Protein AF-A0AAF0R4Z8-F1 (afdb_monomer)

Solvent-accessible surface area (backbone atoms only — not compa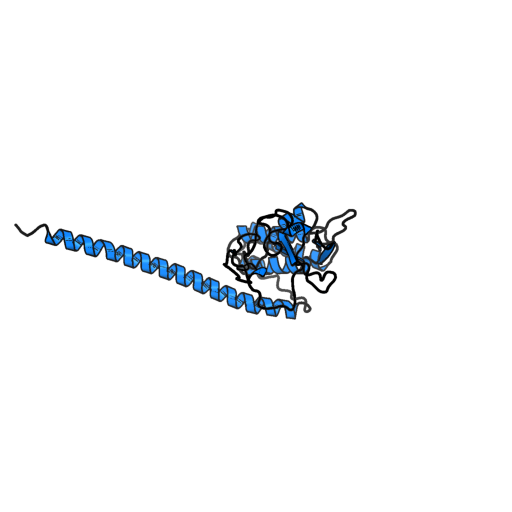rable to full-atom values): 14593 Å² total; per-residue (Å²): 136,86,85,82,87,79,95,68,99,68,72,78,76,66,49,56,54,67,48,90,82,37,69,86,56,63,84,83,62,89,87,65,52,58,55,84,48,69,85,68,49,65,47,86,52,34,29,52,80,46,16,15,77,83,79,60,46,73,64,71,70,59,80,87,35,64,61,45,47,65,39,76,52,69,41,93,90,75,22,32,52,41,45,24,32,38,44,69,57,29,44,75,66,66,31,30,12,44,33,72,78,95,77,56,37,66,20,21,32,48,38,90,84,79,68,46,76,41,77,35,55,68,53,36,51,49,38,57,58,48,46,77,78,55,90,47,67,72,56,40,52,53,45,50,51,52,33,44,58,32,27,49,87,31,82,51,66,71,29,47,54,52,37,55,50,51,52,53,34,51,56,34,45,77,72,69,45,53,73,70,65,44,59,68,83,67,87,75,78,70,91,81,51,64,76,61,52,56,58,48,53,59,49,50,55,52,51,49,54,51,51,56,50,50,54,52,51,55,52,49,56,49,53,54,50,52,54,52,61,62,52,57,57,58,64,54,56,62,55,55,65,72,73,59,71,82,134

Nearest PDB structures (foldseek):
  7qce-assembly1_A  TM=7.127E-01  e=1.190E-06  Phoenix dactylifera
  6zdv-assembly1_A  TM=5.226E-01  e=6.912E+00  Homo sapiens

Structure (mmCIF, N/CA/C/O backbone):
data_AF-A0AAF0R4Z8-F1
#
_entry.id   AF-A0AAF0R4Z8-F1
#
loop_
_atom_site.group_PDB
_atom_site.id
_atom_site.type_symbol
_atom_site.label_atom_id
_atom_site.label_alt_id
_atom_site.label_comp_id
_atom_site.label_asym_id
_atom_site.label_entity_id
_atom_site.label_seq_id
_atom_site.pdbx_PDB_ins_code
_atom_site.Cartn_x
_atom_site.Cartn_y
_atom_site.Cartn_z
_atom_site.occupancy
_atom_site.B_iso_or_equiv
_atom_site.auth_seq_id
_atom_site.auth_comp_id
_atom_site.auth_asym_id
_atom_site.auth_atom_id
_atom_site.pdbx_PDB_model_num
ATOM 1 N N . MET A 1 1 ? 20.052 21.955 -51.940 1.00 34.97 1 MET A N 1
ATOM 2 C CA . MET A 1 1 ? 19.404 23.094 -51.256 1.00 34.97 1 MET A CA 1
ATOM 3 C C . MET A 1 1 ? 18.781 22.570 -49.974 1.00 34.97 1 MET A C 1
ATOM 5 O O . MET A 1 1 ? 18.102 21.555 -50.030 1.00 34.97 1 MET A O 1
ATOM 9 N N . GLN A 1 2 ? 19.122 23.187 -48.841 1.00 38.44 2 GLN A N 1
ATOM 10 C CA . GLN A 1 2 ? 18.645 22.845 -47.494 1.00 38.44 2 GLN A CA 1
ATOM 11 C C . GLN A 1 2 ? 17.124 23.005 -47.352 1.00 38.44 2 GLN A C 1
ATOM 13 O O . GLN A 1 2 ? 16.527 23.811 -48.067 1.00 38.44 2 GLN A O 1
ATOM 18 N N . PRO A 1 3 ? 16.554 22.390 -46.306 1.00 37.03 3 PRO A N 1
ATOM 19 C CA . PRO A 1 3 ? 15.672 23.114 -45.402 1.00 37.03 3 PRO A CA 1
ATOM 20 C C . PRO A 1 3 ? 16.360 23.332 -44.048 1.00 37.03 3 PRO A C 1
ATOM 22 O O . PRO A 1 3 ? 16.941 22.416 -43.470 1.00 37.03 3 PRO A O 1
ATOM 25 N N . LEU A 1 4 ? 16.295 24.576 -43.579 1.00 40.78 4 LEU A N 1
ATOM 26 C CA . LEU A 1 4 ? 16.618 25.009 -42.222 1.00 40.78 4 LEU A CA 1
ATOM 27 C C . LEU A 1 4 ? 15.389 24.855 -41.308 1.00 40.78 4 LEU A C 1
ATOM 29 O O . LEU A 1 4 ? 14.261 24.896 -41.799 1.00 40.78 4 LEU A O 1
ATOM 33 N N . LEU A 1 5 ? 15.666 24.874 -39.993 1.00 35.12 5 LEU A N 1
ATOM 34 C CA . LEU A 1 5 ? 14.768 25.044 -38.830 1.00 35.12 5 LEU A CA 1
ATOM 35 C C . LEU A 1 5 ? 14.196 23.715 -38.286 1.00 35.12 5 LEU A C 1
ATOM 37 O O . LEU A 1 5 ? 13.533 22.990 -39.009 1.00 35.12 5 LEU A O 1
ATOM 41 N N . SER A 1 6 ? 14.388 23.313 -37.026 1.00 34.12 6 SER A N 1
ATOM 42 C CA . SER A 1 6 ? 14.733 24.059 -35.810 1.00 34.12 6 SER A CA 1
ATOM 43 C C . SER A 1 6 ? 15.361 23.137 -34.755 1.00 34.12 6 SER A C 1
ATOM 45 O O . SER A 1 6 ? 14.714 22.195 -34.295 1.00 34.12 6 SER A O 1
ATOM 47 N N . ASP A 1 7 ? 16.578 23.461 -34.322 1.00 37.66 7 ASP A N 1
ATOM 48 C CA . ASP A 1 7 ? 17.182 22.920 -33.107 1.00 37.66 7 ASP A CA 1
ATOM 49 C C . ASP A 1 7 ? 16.542 23.568 -31.870 1.00 37.66 7 ASP A C 1
ATOM 51 O O . ASP A 1 7 ? 16.698 24.762 -31.614 1.00 37.66 7 ASP A O 1
ATOM 55 N N . SER A 1 8 ? 15.842 22.760 -31.073 1.00 36.19 8 SER A N 1
ATOM 56 C CA . SER A 1 8 ? 15.666 22.990 -29.637 1.00 36.19 8 SER A CA 1
ATOM 57 C C . SER A 1 8 ? 16.058 21.687 -28.926 1.00 36.19 8 SER A C 1
ATOM 59 O O . SER A 1 8 ? 15.364 20.687 -29.116 1.00 36.19 8 SER A O 1
ATOM 61 N N . PRO A 1 9 ? 17.163 21.627 -28.152 1.00 41.94 9 PRO A N 1
ATOM 62 C CA . PRO A 1 9 ? 17.702 20.347 -27.674 1.00 41.94 9 PRO A CA 1
ATOM 63 C C . PRO A 1 9 ? 16.940 19.718 -26.501 1.00 41.94 9 PRO A C 1
ATOM 65 O O . PRO A 1 9 ? 17.317 18.649 -26.035 1.00 41.94 9 PRO A O 1
ATOM 68 N N . PHE A 1 10 ? 15.877 20.350 -26.006 1.00 43.66 10 PHE A N 1
ATOM 69 C CA . PHE A 1 10 ? 15.096 19.829 -24.892 1.00 43.66 10 PHE A CA 1
ATOM 70 C C . PHE A 1 10 ? 13.619 19.997 -25.214 1.00 43.66 10 PHE A C 1
ATOM 72 O O . PHE A 1 10 ? 12.993 20.994 -24.854 1.00 43.66 10 PHE A O 1
ATOM 79 N N . GLY A 1 11 ? 13.052 19.007 -25.910 1.00 45.41 11 GLY A N 1
ATOM 80 C CA . GLY A 1 11 ? 11.605 18.826 -25.893 1.00 45.41 11 GLY A CA 1
ATOM 81 C C . GLY A 1 11 ? 11.153 18.868 -24.437 1.00 45.41 11 GLY A C 1
ATOM 82 O O . GLY A 1 11 ? 11.770 18.210 -23.597 1.00 45.41 11 GLY A O 1
ATOM 83 N N . ALA A 1 12 ? 10.161 19.708 -24.128 1.00 53.00 12 ALA A N 1
ATOM 84 C CA . ALA A 1 12 ? 9.660 19.867 -22.770 1.00 53.00 12 ALA A CA 1
ATOM 85 C C . ALA A 1 12 ? 9.496 18.477 -22.142 1.00 53.00 12 ALA A C 1
ATOM 87 O O . ALA A 1 12 ? 8.801 17.626 -22.703 1.00 53.00 12 ALA A O 1
ATOM 88 N N . ILE A 1 13 ? 10.194 18.220 -21.031 1.00 62.75 13 ILE A N 1
ATOM 89 C CA . ILE A 1 13 ? 10.048 16.961 -20.305 1.00 62.75 13 ILE A CA 1
ATOM 90 C C . ILE A 1 13 ? 8.588 16.937 -19.862 1.00 62.75 13 ILE A C 1
ATOM 92 O O . ILE A 1 13 ? 8.163 17.757 -19.052 1.00 62.75 13 ILE A O 1
ATOM 96 N N . ILE A 1 14 ? 7.790 16.071 -20.481 1.00 71.12 14 ILE A N 1
ATOM 97 C CA . ILE A 1 14 ? 6.365 15.922 -20.204 1.00 71.12 14 ILE A CA 1
ATOM 98 C C . ILE A 1 14 ? 6.160 14.502 -19.693 1.00 71.12 14 ILE A C 1
ATOM 100 O O . ILE A 1 14 ? 6.673 13.533 -20.256 1.00 71.12 14 ILE A O 1
ATOM 104 N N . CYS A 1 15 ? 5.393 14.364 -18.614 1.00 80.44 15 CYS A N 1
ATOM 105 C CA . CYS A 1 15 ? 4.979 13.060 -18.129 1.00 80.44 15 CYS A CA 1
ATOM 106 C C . CYS A 1 15 ? 4.157 12.378 -19.226 1.00 80.44 15 CYS A C 1
ATOM 108 O O . CYS A 1 15 ? 3.129 12.915 -19.639 1.00 80.44 15 CYS A O 1
ATOM 110 N N . LYS A 1 16 ? 4.561 11.176 -19.659 1.00 81.31 16 LYS A N 1
ATOM 111 C CA . LYS A 1 16 ? 3.825 10.408 -20.679 1.00 81.31 16 LYS A CA 1
ATOM 112 C C . LYS A 1 16 ? 2.353 10.194 -20.308 1.00 81.31 16 LYS A C 1
ATOM 114 O O . LYS A 1 16 ? 1.509 10.172 -21.191 1.00 81.31 16 LYS A O 1
ATOM 119 N N . ALA A 1 17 ? 2.048 10.091 -19.014 1.00 82.25 17 ALA A N 1
ATOM 120 C CA . ALA A 1 17 ? 0.691 9.933 -18.492 1.00 82.25 17 ALA A CA 1
ATOM 121 C C . ALA A 1 17 ? -0.077 11.253 -18.305 1.00 82.25 17 ALA A C 1
ATOM 123 O O . ALA A 1 17 ? -1.187 11.254 -17.781 1.00 82.25 17 ALA A O 1
ATOM 124 N N . GLY A 1 18 ? 0.516 12.393 -18.667 1.00 81.62 18 GLY A N 1
ATOM 125 C CA . GLY A 1 18 ? -0.091 13.711 -18.486 1.00 81.62 18 GLY A CA 1
ATOM 126 C C . GLY A 1 18 ? -0.164 14.182 -17.029 1.00 81.62 18 GLY A C 1
ATOM 127 O O . GLY A 1 18 ? -0.819 15.186 -16.750 1.00 81.62 18 GLY A O 1
ATOM 128 N N . ASN A 1 19 ? 0.502 13.499 -16.089 1.00 81.12 19 ASN A N 1
ATOM 129 C CA . ASN A 1 19 ? 0.524 13.925 -14.694 1.00 81.12 19 ASN A CA 1
ATOM 130 C C . ASN A 1 19 ? 1.414 15.167 -14.520 1.00 81.12 19 ASN A C 1
ATOM 132 O O . ASN A 1 19 ? 2.636 15.091 -14.644 1.00 81.12 19 ASN A O 1
ATOM 136 N N . ARG A 1 20 ? 0.793 16.304 -14.191 1.00 77.75 20 ARG A N 1
ATOM 137 C CA . ARG A 1 20 ? 1.453 17.617 -14.071 1.00 77.75 20 ARG A CA 1
ATOM 138 C C . ARG A 1 20 ? 2.422 17.727 -12.892 1.00 77.75 20 ARG A C 1
ATOM 140 O O . ARG A 1 20 ? 3.257 18.620 -12.895 1.00 77.75 20 ARG A O 1
ATOM 147 N N . ILE A 1 21 ? 2.310 16.840 -11.905 1.00 72.25 21 ILE A N 1
ATOM 148 C CA . ILE A 1 21 ? 3.153 16.815 -10.696 1.00 72.25 21 ILE A CA 1
ATOM 149 C C . ILE A 1 21 ? 4.078 15.592 -10.663 1.00 72.25 21 ILE A C 1
ATOM 151 O O . ILE A 1 21 ? 4.508 15.149 -9.602 1.00 72.25 21 ILE A O 1
ATOM 155 N N . CYS A 1 22 ? 4.339 14.989 -11.823 1.00 77.44 22 CYS A N 1
ATOM 156 C CA . CYS A 1 22 ? 5.199 13.819 -11.919 1.00 77.44 22 CYS A CA 1
ATOM 157 C C . CYS A 1 22 ? 6.640 14.169 -11.519 1.00 77.44 22 CYS A C 1
ATOM 159 O O . CYS A 1 22 ? 7.196 15.147 -12.011 1.00 77.44 22 CYS A O 1
ATOM 161 N N . SER A 1 23 ? 7.259 13.343 -10.672 1.00 69.75 23 SER A N 1
ATOM 162 C CA . SER A 1 23 ? 8.645 13.524 -10.209 1.00 69.75 23 SER A CA 1
ATOM 163 C C . SER A 1 23 ? 9.653 13.566 -11.356 1.00 69.75 23 SER A C 1
ATOM 165 O O . SER A 1 23 ? 10.652 14.271 -11.278 1.00 69.75 23 SER A O 1
ATOM 167 N N . SER A 1 24 ? 9.366 12.874 -12.460 1.00 67.06 24 SER A N 1
ATOM 168 C CA . SER A 1 24 ? 10.190 12.928 -13.672 1.00 67.06 24 SER A CA 1
ATOM 169 C C . SER A 1 24 ? 10.209 14.316 -14.337 1.00 67.06 24 SER A C 1
ATOM 171 O O . SER A 1 24 ? 11.034 14.538 -15.214 1.00 67.06 24 SER A O 1
ATOM 173 N N . LEU A 1 25 ? 9.322 15.246 -13.950 1.00 68.69 25 LEU A N 1
ATOM 174 C CA . LEU A 1 25 ? 9.290 16.629 -14.451 1.00 68.69 25 LEU A CA 1
ATOM 175 C C . LEU A 1 25 ? 10.194 17.576 -13.655 1.00 68.69 25 LEU A C 1
ATOM 177 O O . LEU A 1 25 ? 10.585 18.620 -14.169 1.00 68.69 25 LEU A O 1
ATOM 181 N N . THR A 1 26 ? 10.534 17.230 -12.413 1.00 60.81 26 THR A N 1
ATOM 182 C CA . THR A 1 26 ? 11.389 18.037 -11.532 1.00 60.81 26 THR A CA 1
ATOM 183 C C . THR A 1 26 ? 12.836 17.560 -11.659 1.00 60.81 26 THR A C 1
ATOM 185 O O . THR A 1 26 ? 13.361 16.879 -10.782 1.00 60.81 26 THR A O 1
ATOM 188 N N . ALA A 1 27 ? 13.471 17.854 -12.794 1.00 54.09 27 ALA A N 1
ATOM 189 C CA . ALA A 1 27 ? 14.817 17.398 -13.155 1.00 54.09 27 ALA A CA 1
ATOM 190 C C . ALA A 1 27 ? 15.962 18.137 -12.414 1.00 54.09 27 ALA A C 1
ATOM 192 O O . ALA A 1 27 ? 16.974 18.469 -13.025 1.00 54.09 27 ALA A O 1
ATOM 193 N N . GLU A 1 28 ? 15.832 18.406 -11.109 1.00 47.00 28 GLU A N 1
ATOM 194 C CA . GLU A 1 28 ? 16.835 19.175 -10.343 1.00 47.00 28 GLU A CA 1
ATOM 195 C C . GLU A 1 28 ? 17.755 18.330 -9.440 1.00 47.00 28 GLU A C 1
ATOM 197 O O . GLU A 1 28 ? 18.580 18.888 -8.722 1.00 47.00 28 GLU A O 1
ATOM 202 N N . ASN A 1 29 ? 17.698 16.991 -9.473 1.00 39.34 29 ASN A N 1
ATOM 203 C CA . ASN A 1 29 ? 18.676 16.173 -8.738 1.00 39.34 29 ASN A CA 1
ATOM 204 C C . ASN A 1 29 ? 19.211 14.987 -9.571 1.00 39.34 29 ASN A C 1
ATOM 206 O O . ASN A 1 29 ? 18.605 13.915 -9.578 1.00 39.34 29 ASN A O 1
ATOM 210 N N . PRO A 1 30 ? 20.354 15.155 -10.271 1.00 40.25 30 PRO A N 1
ATOM 211 C CA . PRO A 1 30 ? 20.953 14.135 -11.143 1.00 40.25 30 PRO A CA 1
ATOM 212 C C . PRO A 1 30 ? 21.460 12.873 -10.427 1.00 40.25 30 PRO A C 1
ATOM 214 O O . PRO A 1 30 ? 21.887 11.931 -11.086 1.00 40.25 30 PRO A O 1
ATOM 217 N N . LEU A 1 31 ? 21.465 12.848 -9.091 1.00 35.06 31 LEU A N 1
ATOM 218 C CA . LEU A 1 31 ? 22.153 11.813 -8.315 1.00 35.06 31 LEU A CA 1
ATOM 219 C C . LEU A 1 31 ? 21.365 10.514 -8.122 1.00 35.06 31 LEU A C 1
ATOM 221 O O . LEU A 1 31 ? 21.975 9.520 -7.755 1.00 35.06 31 LEU A O 1
ATOM 225 N N . MET A 1 32 ? 20.059 10.478 -8.401 1.00 47.09 32 MET A N 1
ATOM 226 C CA . MET A 1 32 ? 19.260 9.248 -8.295 1.00 47.09 32 MET A CA 1
ATOM 227 C C . MET A 1 32 ? 18.280 9.150 -9.466 1.00 47.09 32 MET A C 1
ATOM 229 O O . MET A 1 32 ? 17.069 9.317 -9.308 1.00 47.09 32 MET A O 1
ATOM 233 N N . GLY A 1 33 ? 18.804 8.902 -10.668 1.00 54.16 33 GLY A N 1
ATOM 234 C CA . GLY A 1 33 ? 17.961 8.551 -11.806 1.00 54.16 33 GLY A CA 1
ATOM 235 C C . GLY A 1 33 ? 17.134 7.310 -11.461 1.00 54.16 33 GLY A C 1
ATOM 236 O O . GLY A 1 33 ? 17.666 6.291 -11.026 1.00 54.16 33 GLY A O 1
ATOM 237 N N . THR A 1 34 ? 15.818 7.374 -11.618 1.00 57.81 34 THR A N 1
ATOM 238 C CA . THR A 1 34 ? 15.023 6.143 -11.684 1.00 57.81 34 THR A CA 1
ATOM 239 C C . THR A 1 34 ? 15.301 5.522 -13.047 1.00 57.81 34 THR A C 1
ATOM 241 O O . THR A 1 34 ? 15.230 6.223 -14.060 1.00 57.81 34 THR A O 1
ATOM 244 N N . ARG A 1 35 ? 15.677 4.237 -13.098 1.00 60.00 35 ARG A N 1
ATOM 245 C CA . ARG A 1 35 ? 15.959 3.583 -14.385 1.00 60.00 35 ARG A CA 1
ATOM 246 C C . ARG A 1 35 ? 14.688 3.599 -15.233 1.00 60.00 35 ARG A C 1
ATOM 248 O O . ARG A 1 35 ? 13.612 3.241 -14.756 1.00 60.00 35 ARG A O 1
ATOM 255 N N . PHE A 1 36 ? 14.819 3.964 -16.504 1.00 64.81 36 PHE A N 1
ATOM 256 C CA . PHE A 1 36 ? 13.729 3.795 -17.452 1.00 64.81 36 PHE A CA 1
ATOM 257 C C . PHE A 1 36 ? 13.508 2.294 -17.675 1.00 64.81 36 PHE A C 1
ATOM 259 O O . PHE A 1 36 ? 14.408 1.570 -18.093 1.00 64.81 36 PHE A O 1
ATOM 266 N N . CYS A 1 37 ? 12.326 1.806 -17.317 1.00 70.31 37 CYS A N 1
ATOM 267 C CA . CYS A 1 37 ? 11.943 0.426 -17.561 1.00 70.31 37 CYS A CA 1
ATOM 268 C C . CYS A 1 37 ? 11.406 0.305 -18.983 1.00 70.31 37 CYS A C 1
ATOM 270 O O . CYS A 1 37 ? 10.260 0.666 -19.230 1.00 70.31 37 CYS A O 1
ATOM 272 N N . ASP A 1 38 ? 12.192 -0.216 -19.920 1.00 66.25 38 ASP A N 1
ATOM 273 C CA . ASP A 1 38 ? 11.750 -0.335 -21.317 1.00 66.25 38 ASP A CA 1
ATOM 274 C C . ASP A 1 38 ? 10.541 -1.274 -21.477 1.00 66.25 38 ASP A C 1
ATOM 276 O O . ASP A 1 38 ? 9.724 -1.103 -22.382 1.00 66.25 38 ASP A O 1
ATOM 280 N N . LEU A 1 39 ? 10.367 -2.222 -20.549 1.00 68.56 39 LEU A N 1
ATOM 281 C CA . LEU A 1 39 ? 9.234 -3.147 -20.541 1.00 68.56 39 LEU A CA 1
ATOM 282 C C . LEU A 1 39 ? 7.916 -2.463 -20.155 1.00 68.56 39 LEU A C 1
ATOM 284 O O . LEU A 1 39 ? 6.898 -2.683 -20.800 1.00 68.56 39 LEU A O 1
ATOM 288 N N . CYS A 1 40 ? 7.912 -1.649 -19.098 1.00 69.62 40 CYS A N 1
ATOM 289 C CA . CYS A 1 40 ? 6.694 -0.992 -18.619 1.00 69.62 40 CYS A CA 1
ATOM 290 C C . CYS A 1 40 ? 6.478 0.378 -19.278 1.00 69.62 40 CYS A C 1
ATOM 292 O O . CYS A 1 40 ? 5.339 0.785 -19.479 1.00 69.62 40 CYS A O 1
ATOM 294 N N . CYS A 1 41 ? 7.550 1.089 -19.634 1.00 69.81 41 CYS A N 1
ATOM 295 C CA . CYS A 1 41 ? 7.519 2.476 -20.107 1.00 69.81 41 CYS A CA 1
ATOM 296 C C . CYS A 1 41 ? 7.508 2.633 -21.638 1.00 69.81 41 CYS A C 1
ATOM 298 O O . CYS A 1 41 ? 7.553 3.774 -22.123 1.00 69.81 41 CYS A O 1
ATOM 300 N N . SER A 1 42 ? 7.458 1.530 -22.391 1.00 75.19 42 SER A N 1
ATOM 301 C CA . SER A 1 42 ? 7.246 1.527 -23.847 1.00 75.19 42 SER A CA 1
ATOM 302 C C . SER A 1 42 ? 5.790 1.808 -24.235 1.00 75.19 42 SER A C 1
ATOM 304 O O . SER A 1 42 ? 5.541 2.338 -25.315 1.00 75.19 42 SER A O 1
ATOM 306 N N . GLU A 1 43 ? 4.839 1.542 -23.338 1.00 75.31 43 GLU A N 1
ATOM 307 C CA . GLU A 1 43 ? 3.413 1.788 -23.565 1.00 75.31 43 GLU A CA 1
ATOM 308 C C . GLU A 1 43 ? 3.084 3.294 -23.655 1.00 75.31 43 GLU A C 1
ATOM 310 O O . GLU A 1 43 ? 3.418 4.063 -22.738 1.00 75.31 43 GLU A O 1
ATOM 315 N N . PRO A 1 44 ? 2.395 3.751 -24.721 1.00 78.00 44 PRO A N 1
ATOM 316 C CA . PRO A 1 44 ? 1.920 5.127 -24.821 1.00 78.00 44 PRO A CA 1
ATOM 317 C C . PRO A 1 44 ? 1.024 5.494 -23.634 1.00 78.00 44 PRO A C 1
ATOM 319 O O . PRO A 1 44 ? 0.141 4.734 -23.241 1.00 78.00 44 PRO A O 1
ATOM 322 N N . GLY A 1 45 ? 1.232 6.675 -23.053 1.00 80.62 45 GLY A N 1
ATOM 323 C CA . GLY A 1 45 ? 0.426 7.133 -21.918 1.00 80.62 45 GLY A CA 1
ATOM 324 C C . GLY A 1 45 ? 0.822 6.549 -20.557 1.00 80.62 45 GLY A C 1
ATOM 325 O O . GLY A 1 45 ? 0.284 6.985 -19.542 1.00 80.62 45 GLY A O 1
ATOM 326 N N . PHE A 1 46 ? 1.760 5.599 -20.487 1.00 84.88 46 PHE A N 1
ATOM 327 C CA . PHE A 1 46 ? 2.232 5.053 -19.215 1.00 84.88 46 PHE A CA 1
ATOM 328 C C . PHE A 1 46 ? 3.471 5.795 -18.706 1.00 84.88 46 PHE A C 1
ATOM 330 O O . PHE A 1 46 ? 4.419 6.061 -19.446 1.00 84.88 46 PHE A O 1
ATOM 337 N N . CYS A 1 47 ? 3.489 6.090 -17.408 1.00 84.38 47 CYS A N 1
ATOM 338 C CA . CYS A 1 47 ? 4.650 6.637 -16.720 1.00 84.38 47 CYS A CA 1
ATOM 339 C C . CYS A 1 47 ? 4.939 5.813 -15.464 1.00 84.38 47 CYS A C 1
ATOM 341 O O . CYS A 1 47 ? 4.101 5.744 -14.569 1.00 84.38 47 CYS A O 1
ATOM 343 N N . GLY A 1 48 ? 6.134 5.220 -15.374 1.00 78.50 48 GLY A N 1
ATOM 344 C CA . GLY A 1 48 ? 6.523 4.368 -14.242 1.00 78.50 48 GLY A CA 1
ATOM 345 C C . GLY A 1 48 ? 6.517 5.070 -12.880 1.00 78.50 48 GLY A C 1
ATOM 346 O O . GLY A 1 48 ? 6.392 4.401 -11.857 1.00 78.50 48 GLY A O 1
ATOM 347 N N . ASP A 1 49 ? 6.578 6.404 -12.871 1.00 80.12 49 ASP A N 1
ATOM 348 C CA . ASP A 1 49 ? 6.578 7.213 -11.653 1.00 80.12 49 ASP A CA 1
ATOM 349 C C . ASP A 1 49 ? 5.192 7.566 -11.121 1.00 80.12 49 ASP A C 1
ATOM 351 O O . ASP A 1 49 ? 5.068 7.899 -9.940 1.00 80.12 49 ASP A O 1
ATOM 355 N N . CYS A 1 50 ? 4.156 7.528 -11.964 1.00 84.38 50 CYS A N 1
ATOM 356 C CA . CYS A 1 50 ? 2.811 7.936 -11.564 1.00 84.38 50 CYS A CA 1
ATOM 357 C C . CYS A 1 50 ? 1.697 6.987 -11.995 1.00 84.38 50 CYS A C 1
ATOM 359 O O . CYS A 1 50 ? 0.552 7.232 -11.635 1.00 84.38 50 CYS A O 1
ATOM 361 N N . CYS A 1 51 ? 1.988 5.929 -12.747 1.00 89.44 51 CYS A N 1
ATOM 362 C CA . CYS A 1 51 ? 1.018 4.914 -13.131 1.00 89.44 51 CYS A CA 1
ATOM 363 C C . CYS A 1 51 ? 1.288 3.617 -12.379 1.00 89.44 51 CYS A C 1
ATOM 365 O O . CYS A 1 51 ? 2.410 3.118 -12.351 1.00 89.44 51 CYS A O 1
ATOM 367 N N . CYS A 1 52 ? 0.234 3.017 -11.834 1.00 92.31 52 CYS A N 1
ATOM 368 C CA . CYS A 1 52 ? 0.315 1.682 -11.265 1.00 92.31 52 CYS A CA 1
ATOM 369 C C . CYS A 1 52 ? 0.741 0.677 -12.341 1.00 92.31 52 CYS A C 1
ATOM 371 O O . CYS A 1 52 ? 0.035 0.501 -13.334 1.00 92.31 52 CYS A O 1
ATOM 373 N N . MET A 1 53 ? 1.835 -0.050 -12.114 1.00 91.19 53 MET A N 1
ATOM 374 C CA . MET A 1 53 ? 2.350 -1.038 -13.072 1.00 91.19 53 MET A CA 1
ATOM 375 C C . MET A 1 53 ? 1.385 -2.208 -13.346 1.00 91.19 53 MET A C 1
ATOM 377 O O . MET A 1 53 ? 1.528 -2.908 -14.342 1.00 91.19 53 MET A O 1
ATOM 381 N N . LEU A 1 54 ? 0.395 -2.430 -12.474 1.00 92.31 54 LEU A N 1
ATOM 382 C CA . LEU A 1 54 ? -0.561 -3.537 -12.588 1.00 92.31 54 LEU A CA 1
ATOM 383 C C . LEU A 1 54 ? -1.819 -3.162 -13.379 1.00 92.31 54 LEU A C 1
ATOM 385 O O . LEU A 1 54 ? -2.287 -3.954 -14.191 1.00 92.31 54 LEU A O 1
ATOM 389 N N . CYS A 1 55 ? -2.379 -1.968 -13.156 1.00 93.44 55 CYS A N 1
ATOM 390 C CA . CYS A 1 55 ? -3.620 -1.537 -13.814 1.00 93.44 55 CYS A CA 1
ATOM 391 C C . CYS A 1 55 ? -3.433 -0.396 -14.822 1.00 93.44 55 CYS A C 1
ATOM 393 O O . CYS A 1 55 ? -4.398 -0.018 -15.485 1.00 93.44 55 CYS A O 1
ATOM 395 N N . ARG A 1 56 ? -2.216 0.152 -14.936 1.00 89.88 56 ARG A N 1
ATOM 396 C CA . ARG A 1 56 ? -1.812 1.266 -15.817 1.00 89.88 56 ARG A CA 1
ATOM 397 C C . ARG A 1 56 ? -2.504 2.607 -15.544 1.00 89.88 56 ARG A C 1
ATOM 399 O O . ARG A 1 56 ? -2.241 3.582 -16.240 1.00 89.88 56 ARG A O 1
ATOM 406 N N . LYS A 1 57 ? -3.349 2.688 -14.513 1.00 90.56 57 LYS A N 1
ATOM 407 C CA . LYS A 1 57 ? -4.017 3.927 -14.092 1.00 90.56 57 LYS A CA 1
ATOM 408 C C . LYS A 1 57 ? -3.099 4.792 -13.234 1.00 90.56 57 LYS A C 1
ATOM 410 O O . LYS A 1 57 ? -2.230 4.267 -12.537 1.00 90.56 57 LYS A O 1
ATOM 415 N N . ILE A 1 58 ? -3.337 6.101 -13.275 1.00 88.81 58 ILE A N 1
ATOM 416 C CA . ILE A 1 58 ? -2.619 7.097 -12.475 1.00 88.81 58 ILE A CA 1
ATOM 417 C C . ILE A 1 58 ? -2.859 6.843 -10.978 1.00 88.81 58 ILE A C 1
ATOM 419 O O . ILE A 1 58 ? -3.979 6.534 -10.575 1.00 88.81 58 ILE A O 1
ATOM 423 N N . ILE A 1 59 ? -1.802 6.978 -10.180 1.00 88.94 59 ILE A N 1
ATOM 424 C CA . ILE A 1 59 ? -1.835 6.983 -8.719 1.00 88.94 59 ILE A CA 1
ATOM 425 C C . ILE A 1 59 ? -2.403 8.320 -8.236 1.00 88.94 59 ILE A C 1
ATOM 427 O O . ILE A 1 59 ? -1.910 9.380 -8.626 1.00 88.94 59 ILE A O 1
ATOM 431 N N . THR A 1 60 ? -3.395 8.283 -7.349 1.00 81.88 60 THR A N 1
ATOM 432 C CA . THR A 1 60 ? -3.836 9.486 -6.632 1.00 81.88 60 THR A CA 1
ATOM 433 C C . THR A 1 60 ? -2.975 9.705 -5.387 1.00 81.88 60 THR A C 1
ATOM 435 O O . THR A 1 60 ? -2.564 8.758 -4.718 1.00 81.88 60 THR A O 1
ATOM 438 N N . LEU A 1 61 ? -2.667 10.967 -5.078 1.00 74.94 61 LEU A N 1
ATOM 439 C CA . LEU A 1 61 ? -1.857 11.351 -3.911 1.00 74.94 61 LEU A CA 1
ATOM 440 C C . LEU A 1 61 ? -2.724 11.714 -2.698 1.00 74.94 61 LEU A C 1
ATOM 442 O O . LEU A 1 61 ? -2.320 12.510 -1.849 1.00 74.94 61 LEU A O 1
ATOM 446 N N . ASP A 1 62 ? -3.923 11.144 -2.619 1.00 75.81 62 ASP A N 1
ATOM 447 C CA . ASP A 1 62 ? -4.838 11.398 -1.513 1.00 75.81 62 ASP A CA 1
ATOM 448 C C . ASP A 1 62 ? -4.216 10.915 -0.196 1.00 75.81 62 ASP A C 1
ATOM 450 O O . ASP A 1 62 ? -3.554 9.874 -0.148 1.00 75.81 62 ASP A O 1
ATOM 454 N N . TYR A 1 63 ? -4.423 11.689 0.873 1.00 74.44 63 TYR A N 1
ATOM 455 C CA . TYR A 1 63 ? -3.968 11.386 2.234 1.00 74.44 63 TYR A CA 1
ATOM 456 C C . TYR A 1 63 ? -2.512 10.885 2.315 1.00 74.44 63 TYR A C 1
ATOM 458 O O . TYR A 1 63 ? -2.247 9.790 2.807 1.00 74.44 63 TYR A O 1
ATOM 466 N N . ASP A 1 64 ? -1.560 11.676 1.809 1.00 72.38 64 ASP A N 1
ATOM 467 C CA . ASP A 1 64 ? -0.116 11.368 1.837 1.00 72.38 64 ASP A CA 1
ATOM 468 C C . ASP A 1 64 ? 0.256 10.030 1.155 1.00 72.38 64 ASP A C 1
ATOM 470 O O . ASP A 1 64 ? 1.213 9.340 1.527 1.00 72.38 64 ASP A O 1
ATOM 474 N N . GLY A 1 65 ? -0.516 9.636 0.137 1.00 77.00 65 GLY A N 1
ATOM 475 C CA . GLY A 1 65 ? -0.186 8.482 -0.693 1.00 77.00 65 GLY A CA 1
ATOM 476 C C . GLY A 1 65 ? -0.408 7.135 -0.013 1.00 77.00 65 GLY A C 1
ATOM 477 O O . GLY A 1 65 ? 0.346 6.195 -0.248 1.00 77.00 65 GLY A O 1
ATOM 478 N N . TYR A 1 66 ? -1.426 7.030 0.842 1.00 81.31 66 TYR A N 1
ATOM 479 C CA . TYR A 1 66 ? -1.738 5.795 1.569 1.00 81.31 66 TYR A CA 1
ATOM 480 C C . TYR A 1 66 ? -2.007 4.600 0.635 1.00 81.31 66 TYR A C 1
ATOM 482 O O . TYR A 1 66 ? -1.696 3.461 0.975 1.00 81.31 66 TYR A O 1
ATOM 490 N N . SER A 1 67 ? -2.583 4.861 -0.541 1.00 85.12 67 SER A N 1
ATOM 491 C CA . SER A 1 67 ? -3.178 3.869 -1.442 1.00 85.12 67 SER A CA 1
ATOM 492 C C . SER A 1 67 ? -2.188 3.207 -2.405 1.00 85.12 67 SER A C 1
ATOM 494 O O . SER A 1 67 ? -2.593 2.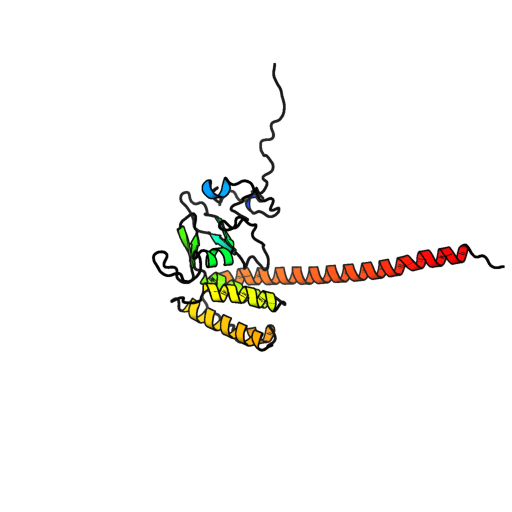373 -3.222 1.00 85.12 67 SER A O 1
ATOM 496 N N . TYR A 1 68 ? -0.898 3.542 -2.330 1.00 93.12 68 TYR A N 1
ATOM 497 C CA . TYR A 1 68 ? 0.123 3.004 -3.224 1.00 93.12 68 TYR A CA 1
ATOM 498 C C . TYR A 1 68 ? 1.427 2.668 -2.502 1.00 93.12 68 TYR A C 1
ATOM 500 O O . TYR A 1 68 ? 1.685 3.113 -1.387 1.00 93.12 68 TYR A O 1
ATOM 508 N N . ILE A 1 69 ? 2.263 1.885 -3.178 1.00 93.12 69 ILE A N 1
ATOM 509 C CA . ILE A 1 69 ? 3.641 1.613 -2.787 1.00 93.12 69 ILE A CA 1
ATOM 510 C C . ILE A 1 69 ? 4.580 1.876 -3.962 1.00 93.12 69 ILE A C 1
ATOM 512 O O . ILE A 1 69 ? 4.261 1.541 -5.106 1.00 93.12 69 ILE A O 1
ATOM 516 N N . ARG A 1 70 ? 5.732 2.486 -3.674 1.00 91.62 70 ARG A N 1
ATOM 517 C CA . ARG A 1 70 ? 6.844 2.667 -4.610 1.00 91.62 70 ARG A CA 1
ATOM 518 C C . ARG A 1 70 ? 7.947 1.676 -4.267 1.00 91.62 70 ARG A C 1
ATOM 520 O O . ARG A 1 70 ? 8.317 1.538 -3.108 1.00 91.62 70 ARG A O 1
ATOM 527 N N . CYS A 1 71 ? 8.484 1.003 -5.276 1.00 91.62 71 CYS A N 1
ATOM 528 C CA . CYS A 1 71 ? 9.645 0.149 -5.101 1.00 91.62 71 CYS A CA 1
ATOM 529 C C . CYS A 1 71 ? 10.915 0.994 -4.949 1.00 91.62 71 CYS A C 1
ATOM 531 O O . CYS A 1 71 ? 11.366 1.620 -5.908 1.00 91.62 71 CYS A O 1
ATOM 533 N N . GLU A 1 72 ? 11.510 0.971 -3.760 1.00 90.56 72 GLU A N 1
ATOM 534 C CA . GLU A 1 72 ? 12.729 1.727 -3.438 1.00 90.56 72 GLU A CA 1
ATOM 535 C C . GLU A 1 72 ? 14.015 0.898 -3.577 1.00 90.56 72 GLU A C 1
ATOM 537 O O . GLU A 1 72 ? 15.103 1.386 -3.288 1.00 90.56 72 GLU A O 1
ATOM 542 N N . ALA A 1 73 ? 13.915 -0.353 -4.040 1.00 90.12 73 ALA A N 1
ATOM 543 C CA . ALA A 1 73 ? 15.079 -1.206 -4.234 1.00 90.12 73 ALA A CA 1
ATOM 544 C C . ALA A 1 73 ? 16.050 -0.627 -5.271 1.00 90.12 73 ALA A C 1
ATOM 546 O O . ALA A 1 73 ? 15.646 -0.215 -6.364 1.00 90.12 73 ALA A O 1
ATOM 547 N N . THR A 1 74 ? 17.336 -0.658 -4.930 1.00 88.25 74 THR A N 1
ATOM 548 C CA . THR A 1 74 ? 18.426 -0.332 -5.846 1.00 88.25 74 THR A CA 1
ATOM 549 C C . THR A 1 74 ? 18.632 -1.489 -6.819 1.00 88.25 74 THR A C 1
ATOM 551 O O . THR A 1 74 ? 18.893 -2.618 -6.404 1.00 88.25 74 THR A O 1
ATOM 554 N N . VAL A 1 75 ? 18.506 -1.215 -8.114 1.00 80.31 75 VAL A N 1
ATOM 555 C CA . VAL A 1 75 ? 18.794 -2.169 -9.189 1.00 80.31 75 VAL 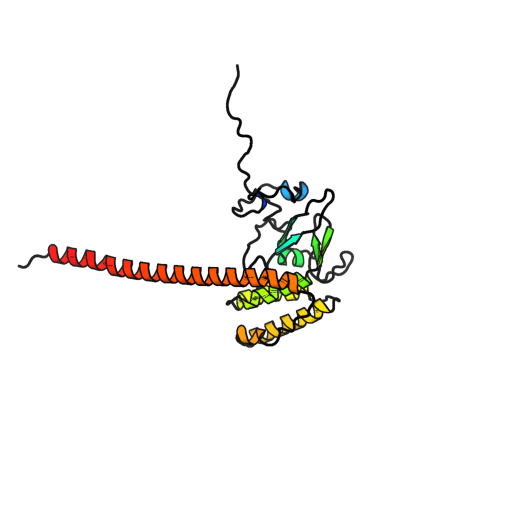A CA 1
ATOM 556 C C . VAL A 1 75 ? 20.257 -2.060 -9.627 1.00 80.31 75 VAL A C 1
ATOM 558 O O . VAL A 1 75 ? 20.983 -1.154 -9.207 1.00 80.31 75 VAL A O 1
ATOM 561 N N . VAL A 1 76 ? 20.698 -2.992 -10.478 1.00 69.69 76 VAL A N 1
ATOM 562 C CA . VAL A 1 76 ? 22.029 -2.951 -11.105 1.00 69.69 76 VAL A CA 1
ATOM 563 C C . VAL A 1 76 ? 22.251 -1.554 -11.703 1.00 69.69 76 VAL A C 1
ATOM 565 O O . VAL A 1 76 ? 21.334 -0.992 -12.305 1.00 69.69 76 VAL A O 1
ATOM 568 N N . ASP A 1 77 ? 23.442 -0.995 -11.470 1.00 69.19 77 ASP A N 1
ATOM 569 C CA . ASP A 1 77 ? 23.869 0.375 -11.808 1.00 69.19 77 ASP A CA 1
ATOM 570 C C . ASP A 1 77 ? 23.549 1.464 -10.762 1.00 69.19 77 ASP A C 1
ATOM 572 O O . ASP A 1 77 ? 23.729 2.644 -11.043 1.00 69.19 77 ASP A O 1
ATOM 576 N N . GLY A 1 78 ? 23.087 1.112 -9.554 1.00 72.00 78 GLY A N 1
ATOM 577 C CA . GLY A 1 78 ? 22.911 2.075 -8.448 1.00 72.00 78 GLY A CA 1
ATOM 578 C C . GLY A 1 78 ? 21.638 2.927 -8.529 1.00 72.00 78 GLY A C 1
ATOM 579 O O . GLY A 1 78 ? 21.419 3.802 -7.694 1.00 72.00 78 GLY A O 1
ATOM 580 N N . HIS A 1 79 ? 20.778 2.650 -9.508 1.00 78.75 79 HIS A N 1
ATOM 581 C CA . HIS A 1 79 ? 19.520 3.359 -9.729 1.00 78.75 79 HIS A CA 1
ATOM 582 C C . HIS A 1 79 ? 18.397 2.750 -8.881 1.00 78.75 79 HIS A C 1
ATOM 584 O O . HIS A 1 79 ? 18.391 1.548 -8.616 1.00 78.75 79 HIS A O 1
ATOM 590 N N . ILE A 1 80 ? 17.406 3.553 -8.490 1.00 84.44 80 ILE A N 1
ATOM 591 C CA . ILE A 1 80 ? 16.203 3.049 -7.810 1.00 84.44 80 ILE A CA 1
ATOM 592 C C . ILE A 1 80 ? 15.242 2.465 -8.857 1.00 84.44 80 ILE A C 1
ATOM 594 O O . ILE A 1 80 ? 15.075 3.029 -9.940 1.00 84.44 80 ILE A O 1
ATOM 598 N N . CYS A 1 81 ? 14.597 1.338 -8.537 1.00 87.06 81 CYS A N 1
ATOM 599 C CA . CYS A 1 81 ? 13.584 0.701 -9.386 1.00 87.06 81 CYS A CA 1
ATOM 600 C C . CYS A 1 81 ? 12.409 1.640 -9.702 1.00 87.06 81 CYS A C 1
ATOM 602 O O . CYS A 1 81 ? 11.978 1.739 -10.847 1.00 87.06 81 CYS A O 1
ATOM 604 N N . GLY A 1 82 ? 11.860 2.299 -8.681 1.00 85.94 82 GLY A N 1
ATOM 605 C CA . GLY A 1 82 ? 10.898 3.392 -8.808 1.00 85.94 82 GLY A CA 1
ATOM 606 C C . GLY A 1 82 ? 9.481 3.004 -9.229 1.00 85.94 82 GLY A C 1
ATOM 607 O O . GLY A 1 82 ? 8.592 3.840 -9.092 1.00 85.94 82 GLY A O 1
ATOM 608 N N . HIS A 1 83 ? 9.226 1.763 -9.659 1.00 88.56 83 HIS A N 1
ATOM 609 C CA . HIS A 1 83 ? 7.885 1.317 -10.044 1.00 88.56 83 HIS A CA 1
ATOM 610 C C . HIS A 1 83 ? 6.873 1.476 -8.911 1.00 88.56 83 HIS A C 1
ATOM 612 O O . HIS A 1 83 ? 7.113 1.046 -7.778 1.00 88.56 83 HIS A O 1
ATOM 618 N N . VAL A 1 84 ? 5.709 2.029 -9.249 1.00 90.94 84 VAL A N 1
ATOM 619 C CA . VAL A 1 84 ? 4.600 2.222 -8.314 1.00 90.94 84 VAL A CA 1
ATOM 620 C C . VAL A 1 84 ? 3.456 1.240 -8.567 1.00 90.94 84 VAL A C 1
ATOM 622 O O . VAL A 1 84 ? 3.152 0.878 -9.706 1.00 90.94 84 VAL A O 1
ATOM 625 N N . SER A 1 85 ? 2.779 0.833 -7.496 1.00 94.06 85 SER A N 1
ATOM 626 C CA . SER A 1 85 ? 1.573 0.002 -7.539 1.00 94.06 85 SER A CA 1
ATOM 627 C C . SER A 1 85 ? 0.522 0.534 -6.578 1.00 94.06 85 SER A C 1
ATOM 629 O O . SER A 1 85 ? 0.847 0.832 -5.434 1.00 94.06 85 SER A O 1
ATOM 631 N N . HIS A 1 86 ? -0.749 0.575 -6.992 1.00 95.50 86 HIS A N 1
ATOM 632 C CA . HIS A 1 86 ? -1.839 0.650 -6.018 1.00 95.50 86 HIS A CA 1
ATOM 633 C C . HIS A 1 86 ? -1.756 -0.569 -5.099 1.00 95.50 86 HIS A C 1
ATOM 635 O O . HIS A 1 86 ? -1.617 -1.696 -5.589 1.00 95.50 86 HIS A O 1
ATOM 641 N N . LEU A 1 87 ? -1.904 -0.365 -3.792 1.00 95.38 87 LEU A N 1
ATOM 642 C CA . LEU A 1 87 ? -1.873 -1.465 -2.831 1.00 95.38 87 LEU A CA 1
ATOM 643 C C . LEU A 1 87 ? -3.002 -2.461 -3.072 1.00 95.38 87 LEU A C 1
ATOM 645 O O . LEU A 1 87 ? -2.760 -3.661 -3.072 1.00 95.38 87 LEU A O 1
ATOM 649 N N . GLU A 1 88 ? -4.207 -1.986 -3.387 1.00 95.12 88 GLU A N 1
ATOM 650 C CA . GLU A 1 88 ? -5.326 -2.867 -3.736 1.00 95.12 88 GLU A CA 1
ATOM 651 C C . GLU A 1 88 ? -5.034 -3.720 -4.975 1.00 95.12 88 GLU A C 1
ATOM 653 O O . GLU A 1 88 ? -5.388 -4.898 -5.022 1.00 95.12 88 GLU A O 1
ATOM 658 N N . CYS A 1 89 ? -4.364 -3.150 -5.982 1.00 97.19 89 CYS A N 1
ATOM 659 C CA . CYS A 1 89 ? -3.961 -3.910 -7.162 1.00 97.19 89 CYS A CA 1
ATOM 660 C C . CYS A 1 89 ? -2.914 -4.965 -6.797 1.00 97.19 89 CYS A C 1
ATOM 662 O O . CYS A 1 89 ? -3.017 -6.096 -7.265 1.00 97.19 89 CYS A O 1
ATOM 664 N N . ALA A 1 90 ? -1.937 -4.618 -5.954 1.00 97.19 90 ALA A N 1
ATOM 665 C CA . ALA A 1 90 ? -0.901 -5.546 -5.517 1.00 97.19 90 ALA A CA 1
ATOM 666 C C . ALA A 1 90 ? -1.477 -6.692 -4.670 1.00 97.19 90 ALA A C 1
ATOM 668 O O . ALA A 1 90 ? -1.172 -7.850 -4.940 1.00 97.19 90 ALA A O 1
ATOM 669 N N . LEU A 1 91 ? -2.373 -6.391 -3.725 1.00 96.94 91 LEU A N 1
ATOM 670 C CA . LEU A 1 91 ? -3.080 -7.384 -2.908 1.00 96.94 91 LEU A CA 1
ATOM 671 C C . LEU A 1 91 ? -3.896 -8.341 -3.789 1.00 96.94 91 LEU A C 1
ATOM 673 O O . LEU A 1 91 ? -3.767 -9.557 -3.675 1.00 96.94 91 LEU A O 1
ATOM 677 N N . ARG A 1 92 ? -4.685 -7.807 -4.733 1.00 96.44 92 ARG A N 1
ATOM 678 C CA . ARG A 1 92 ? -5.487 -8.619 -5.669 1.00 96.44 92 ARG A CA 1
ATOM 679 C C . ARG A 1 92 ? -4.646 -9.473 -6.614 1.00 96.44 92 ARG A C 1
ATOM 681 O O . ARG A 1 92 ? -5.122 -10.504 -7.075 1.00 96.44 92 ARG A O 1
ATOM 688 N N . ALA A 1 93 ? -3.434 -9.030 -6.931 1.00 96.56 93 ALA A N 1
ATOM 689 C CA . ALA A 1 93 ? -2.500 -9.751 -7.785 1.00 96.56 93 ALA A CA 1
ATOM 690 C C . ALA A 1 93 ? -1.590 -10.718 -7.006 1.00 96.56 93 ALA A C 1
ATOM 692 O O . ALA A 1 93 ? -0.672 -11.272 -7.605 1.00 96.56 93 ALA A O 1
ATOM 693 N N . TYR A 1 94 ? -1.808 -10.901 -5.696 1.00 96.12 94 TYR A N 1
ATOM 694 C CA . TYR A 1 94 ? -0.941 -11.692 -4.812 1.00 96.12 94 TYR A CA 1
ATOM 695 C C . TYR A 1 94 ? 0.523 -11.215 -4.787 1.00 96.12 94 TYR A C 1
ATOM 697 O O . TYR A 1 94 ? 1.436 -11.983 -4.500 1.00 96.12 94 TYR A O 1
ATOM 705 N N . MET A 1 95 ? 0.743 -9.933 -5.083 1.00 97.00 95 MET A N 1
ATOM 706 C CA . MET A 1 95 ? 2.044 -9.257 -5.027 1.00 97.00 95 MET A CA 1
ATOM 707 C C . MET A 1 95 ? 2.222 -8.470 -3.723 1.00 97.00 95 MET A C 1
ATOM 709 O O . MET A 1 95 ? 3.227 -7.788 -3.563 1.00 97.00 95 MET A O 1
ATOM 713 N N . ALA A 1 96 ? 1.247 -8.499 -2.812 1.00 97.94 96 ALA A N 1
ATOM 714 C CA . ALA A 1 96 ? 1.327 -7.853 -1.508 1.00 97.94 96 ALA A CA 1
ATOM 715 C C . ALA A 1 96 ? 0.612 -8.669 -0.422 1.00 97.94 96 ALA A C 1
ATOM 717 O O . ALA A 1 96 ? -0.340 -9.390 -0.721 1.00 97.94 96 ALA A O 1
ATOM 718 N N . GLY A 1 97 ? 1.024 -8.484 0.833 1.00 97.94 97 GLY A N 1
ATOM 719 C CA . GLY A 1 97 ? 0.423 -9.097 2.021 1.00 97.94 97 GLY A CA 1
ATOM 720 C C . GLY A 1 97 ? 1.110 -10.401 2.421 1.00 97.94 97 GLY A C 1
ATOM 721 O O . GLY A 1 97 ? 2.300 -10.588 2.164 1.00 97.94 97 GLY A O 1
ATOM 722 N N . THR A 1 98 ? 0.368 -11.302 3.065 1.00 98.12 98 THR A N 1
ATOM 723 C CA . THR A 1 98 ? 0.832 -12.669 3.341 1.00 98.12 98 THR A CA 1
ATOM 724 C C . THR A 1 98 ? 0.312 -13.618 2.266 1.00 98.12 98 THR A C 1
ATOM 726 O O . THR A 1 98 ? -0.894 -13.827 2.130 1.00 98.12 98 THR A O 1
ATOM 729 N N . VAL A 1 99 ? 1.230 -14.190 1.487 1.00 97.12 99 VAL A N 1
ATOM 730 C CA . VAL A 1 99 ? 0.928 -15.011 0.306 1.00 97.12 99 VAL A CA 1
ATOM 731 C C . VAL A 1 99 ? 1.697 -16.321 0.410 1.00 97.12 99 VAL A C 1
ATOM 733 O O . VAL A 1 99 ? 2.920 -16.309 0.473 1.00 97.12 99 VAL A O 1
ATOM 736 N N . GLY A 1 100 ? 0.991 -17.453 0.418 1.00 93.38 100 GLY A N 1
ATOM 737 C CA . GLY A 1 100 ? 1.608 -18.783 0.459 1.00 93.38 100 GLY A CA 1
ATOM 738 C C . GLY A 1 100 ? 2.177 -19.253 -0.889 1.00 93.38 100 GLY A C 1
ATOM 739 O O . GLY A 1 100 ? 2.299 -18.493 -1.849 1.00 93.38 100 GLY A O 1
ATOM 740 N N . GLY A 1 101 ? 2.497 -20.546 -0.979 1.00 92.38 101 GLY A N 1
ATOM 741 C CA . GLY A 1 101 ? 3.009 -21.164 -2.206 1.00 92.38 101 GLY A CA 1
ATOM 742 C C . GLY A 1 101 ? 4.454 -20.767 -2.523 1.00 92.38 101 GLY A C 1
ATOM 743 O O . GLY A 1 101 ? 5.245 -20.510 -1.622 1.00 92.38 101 GLY A O 1
ATOM 744 N N . SER A 1 102 ? 4.805 -20.730 -3.811 1.00 89.56 102 SER A N 1
ATOM 745 C CA . SER A 1 102 ? 6.168 -20.419 -4.271 1.00 89.56 102 SER A CA 1
ATOM 746 C C . SER A 1 102 ? 6.573 -18.955 -4.070 1.00 89.56 102 SER A C 1
ATOM 748 O O . SER A 1 102 ? 7.762 -18.662 -3.980 1.00 89.56 102 SER A O 1
ATOM 750 N N . ILE A 1 103 ? 5.602 -18.041 -3.988 1.00 92.00 103 ILE A N 1
ATOM 751 C CA . ILE A 1 103 ? 5.841 -16.608 -3.769 1.00 92.00 103 ILE A CA 1
ATOM 752 C C . ILE A 1 103 ? 6.263 -16.353 -2.312 1.00 92.00 103 ILE A C 1
ATOM 754 O O . ILE A 1 103 ? 7.229 -15.628 -2.079 1.00 92.00 103 ILE A O 1
ATOM 758 N N . ASN A 1 104 ? 5.597 -17.000 -1.349 1.00 95.44 104 ASN A N 1
ATOM 759 C CA . ASN A 1 104 ? 5.938 -16.997 0.079 1.00 95.44 104 ASN A CA 1
ATOM 760 C C . ASN A 1 104 ? 6.256 -15.595 0.645 1.00 95.44 104 ASN A C 1
ATOM 762 O O . ASN A 1 104 ? 7.392 -15.329 1.041 1.00 95.44 104 ASN A O 1
ATOM 766 N N . LEU A 1 105 ? 5.273 -14.692 0.623 1.00 98.00 105 LEU A N 1
ATOM 767 C CA . LEU A 1 105 ? 5.360 -13.358 1.232 1.00 98.00 105 LEU A CA 1
ATOM 768 C C . LEU A 1 105 ? 4.794 -13.384 2.651 1.00 98.00 105 LEU A C 1
ATOM 770 O O . LEU A 1 105 ? 3.790 -14.054 2.901 1.00 98.00 105 LEU A O 1
ATOM 774 N N . ASP A 1 106 ? 5.383 -12.597 3.550 1.00 98.12 106 ASP A N 1
ATOM 775 C CA . ASP A 1 106 ? 4.874 -12.406 4.912 1.00 98.12 106 ASP A CA 1
ATOM 776 C C . ASP A 1 106 ? 4.722 -10.915 5.255 1.00 98.12 106 ASP A C 1
ATOM 778 O O . ASP A 1 106 ? 5.678 -10.277 5.695 1.00 98.12 106 ASP A O 1
ATOM 782 N N . ALA A 1 107 ? 3.525 -10.351 5.047 1.00 98.06 107 ALA A N 1
ATOM 783 C CA . ALA A 1 107 ? 3.264 -8.907 5.120 1.00 98.06 107 ALA A CA 1
ATOM 784 C C . ALA A 1 107 ? 4.282 -8.090 4.298 1.00 98.06 107 ALA A C 1
ATOM 786 O O . ALA A 1 107 ? 4.892 -7.138 4.784 1.00 98.06 107 ALA A O 1
ATOM 787 N N . GLU A 1 108 ? 4.492 -8.493 3.046 1.00 98.44 108 GLU A N 1
ATOM 788 C CA . GLU A 1 108 ? 5.492 -7.917 2.140 1.00 98.44 108 GLU A CA 1
ATOM 789 C C . GLU A 1 108 ? 4.863 -7.531 0.806 1.00 98.44 108 GLU A C 1
ATOM 791 O O . GLU A 1 108 ? 3.822 -8.059 0.430 1.00 98.44 108 GLU A O 1
ATOM 796 N N . TYR A 1 109 ? 5.511 -6.630 0.075 1.00 98.12 109 TYR A N 1
ATOM 797 C CA . TYR A 1 109 ? 5.244 -6.330 -1.327 1.00 98.12 109 TYR A CA 1
ATOM 798 C C . TYR A 1 109 ? 6.360 -6.896 -2.199 1.00 98.12 109 TYR A C 1
ATOM 800 O O . TYR A 1 109 ? 7.530 -6.689 -1.896 1.00 98.12 109 TYR A O 1
ATOM 808 N N . LEU A 1 110 ? 6.003 -7.562 -3.295 1.00 97.25 110 LEU A N 1
ATOM 809 C CA . LEU A 1 110 ? 6.912 -8.032 -4.333 1.00 97.25 110 LEU A CA 1
ATOM 810 C C . LEU A 1 110 ? 6.808 -7.114 -5.553 1.00 97.25 110 LEU A C 1
ATOM 812 O O . LEU A 1 110 ? 5.771 -7.054 -6.220 1.00 97.25 110 LEU A O 1
ATOM 816 N N . CYS A 1 111 ? 7.894 -6.418 -5.888 1.00 94.12 111 CYS A N 1
ATOM 817 C CA . CYS A 1 111 ? 7.937 -5.654 -7.129 1.00 94.12 111 CYS A CA 1
ATOM 818 C C . CYS A 1 111 ? 7.999 -6.609 -8.325 1.00 94.12 111 CYS A C 1
ATOM 820 O O . CYS A 1 111 ? 8.967 -7.344 -8.488 1.00 94.12 111 CYS A O 1
ATOM 822 N N . ARG A 1 112 ? 7.008 -6.546 -9.219 1.00 89.62 112 ARG A N 1
ATOM 823 C CA . ARG A 1 112 ? 6.953 -7.412 -10.410 1.00 89.62 112 ARG A CA 1
ATOM 824 C C . ARG A 1 112 ? 8.098 -7.176 -11.409 1.00 89.62 112 ARG A C 1
ATOM 826 O O . ARG A 1 112 ? 8.316 -8.015 -12.271 1.00 89.62 112 ARG A O 1
ATOM 833 N N . TYR A 1 113 ? 8.789 -6.038 -11.327 1.00 87.31 113 TYR A N 1
ATOM 834 C CA . TYR A 1 113 ? 9.870 -5.702 -12.255 1.00 87.31 113 TYR A CA 1
ATOM 835 C C . TYR A 1 113 ? 11.235 -6.200 -11.779 1.00 87.31 113 TYR A C 1
ATOM 837 O O . TYR A 1 113 ? 11.912 -6.909 -12.510 1.00 87.31 113 TYR A O 1
ATOM 845 N N . CYS A 1 114 ? 11.652 -5.811 -10.572 1.00 89.94 114 CYS A N 1
ATOM 846 C CA . CYS A 1 114 ? 12.981 -6.148 -10.054 1.00 89.94 114 CYS A CA 1
ATOM 847 C C . CYS A 1 114 ? 12.966 -7.278 -9.021 1.00 89.94 114 CYS A C 1
ATOM 849 O O . CYS A 1 114 ? 13.998 -7.547 -8.419 1.00 89.94 114 CYS A O 1
ATOM 851 N N . GLU A 1 115 ? 11.797 -7.872 -8.762 1.00 91.62 115 GLU A N 1
ATOM 852 C CA . GLU A 1 115 ? 11.587 -9.000 -7.839 1.00 91.62 115 GLU A CA 1
ATOM 853 C C . GLU A 1 115 ? 12.016 -8.734 -6.387 1.00 91.62 115 GLU A C 1
ATOM 8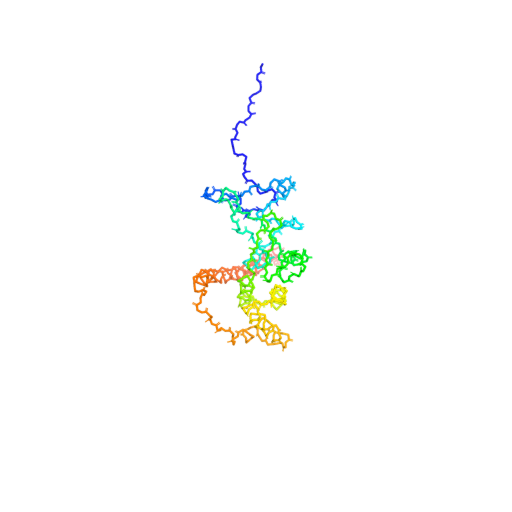55 O O . GLU A 1 115 ? 12.037 -9.630 -5.542 1.00 91.62 115 GLU A O 1
ATOM 860 N N . SER A 1 116 ? 12.303 -7.476 -6.054 1.00 94.50 116 SER A N 1
ATOM 861 C CA . SER A 1 116 ? 12.640 -7.078 -4.696 1.00 94.50 116 SER A CA 1
ATOM 862 C C . SER A 1 116 ? 11.410 -7.128 -3.803 1.00 94.50 116 SER A C 1
ATOM 864 O O . SER A 1 116 ? 10.314 -6.718 -4.207 1.00 94.50 116 SER A O 1
ATOM 866 N N . ARG A 1 117 ? 11.629 -7.537 -2.557 1.00 96.31 117 ARG A N 1
ATOM 867 C CA . ARG A 1 117 ? 10.614 -7.541 -1.509 1.00 96.31 117 ARG A CA 1
ATOM 868 C C . ARG A 1 117 ? 10.722 -6.291 -0.645 1.00 96.31 117 ARG A C 1
ATOM 870 O O . ARG A 1 117 ? 11.819 -5.803 -0.384 1.00 96.31 117 ARG A O 1
ATOM 877 N N . THR A 1 118 ? 9.587 -5.786 -0.188 1.00 96.56 118 THR A N 1
ATOM 878 C CA . THR A 1 118 ? 9.504 -4.633 0.713 1.00 96.56 118 THR A CA 1
ATOM 879 C C . THR A 1 118 ? 8.599 -4.976 1.884 1.00 96.56 118 THR A C 1
ATOM 881 O O . THR A 1 118 ? 7.474 -5.419 1.672 1.00 96.56 118 THR A O 1
ATOM 884 N N . ASP A 1 119 ? 9.075 -4.768 3.111 1.00 96.81 119 ASP A N 1
ATOM 885 C CA . ASP A 1 119 ? 8.265 -4.966 4.314 1.00 96.81 119 ASP A CA 1
ATOM 886 C C . ASP A 1 119 ? 7.118 -3.947 4.369 1.00 96.81 119 ASP A C 1
ATOM 888 O O . ASP A 1 119 ? 7.340 -2.739 4.263 1.00 96.81 119 ASP A O 1
ATOM 892 N N . LEU A 1 120 ? 5.883 -4.429 4.528 1.00 97.62 120 LEU A N 1
ATOM 893 C CA . LEU A 1 120 ? 4.687 -3.585 4.540 1.00 97.62 120 LEU A CA 1
ATOM 894 C C . LEU A 1 120 ? 4.215 -3.217 5.947 1.00 97.62 120 LEU A C 1
ATOM 896 O O . LEU A 1 120 ? 3.316 -2.383 6.069 1.00 97.62 120 LEU A O 1
ATOM 900 N N . VAL A 1 121 ? 4.803 -3.772 7.011 1.00 96.94 121 VAL A N 1
ATOM 901 C CA . VAL A 1 121 ? 4.428 -3.412 8.391 1.00 96.94 121 VAL A CA 1
ATOM 902 C C . VAL A 1 121 ? 4.583 -1.902 8.655 1.00 96.94 121 VAL A C 1
ATOM 904 O O . VAL A 1 121 ? 3.630 -1.295 9.158 1.00 96.94 121 VAL A O 1
ATOM 907 N N . PRO A 1 122 ? 5.686 -1.232 8.252 1.00 94.88 122 PRO A N 1
ATOM 908 C CA . PRO A 1 122 ? 5.806 0.221 8.388 1.00 94.88 122 PRO A CA 1
ATOM 909 C C . PRO A 1 122 ? 4.750 0.985 7.581 1.00 94.88 122 PRO A C 1
ATOM 911 O O . PRO A 1 122 ? 4.265 2.028 8.022 1.00 94.88 122 PRO A O 1
ATOM 914 N N . HIS A 1 123 ? 4.358 0.458 6.416 1.00 94.31 123 HIS A N 1
ATOM 915 C CA . HIS A 1 123 ? 3.308 1.063 5.600 1.00 94.31 123 HIS A CA 1
ATOM 916 C C . HIS A 1 123 ? 1.949 0.953 6.288 1.00 94.31 123 HIS A C 1
ATOM 918 O O . HIS A 1 123 ? 1.244 1.950 6.396 1.00 94.31 123 HIS A O 1
ATOM 924 N N . ALA A 1 124 ? 1.601 -0.209 6.843 1.00 95.06 124 ALA A N 1
ATOM 925 C CA . ALA A 1 124 ? 0.369 -0.382 7.613 1.00 95.06 124 ALA A CA 1
ATOM 926 C C . ALA A 1 124 ? 0.321 0.535 8.850 1.00 95.06 124 ALA A C 1
ATOM 928 O O . ALA A 1 124 ? -0.731 1.090 9.173 1.00 95.06 124 ALA A O 1
ATOM 929 N N . LEU A 1 125 ? 1.463 0.774 9.504 1.00 94.00 125 LEU A N 1
ATOM 930 C CA . LEU A 1 125 ? 1.554 1.749 10.593 1.00 94.00 125 LEU A CA 1
ATOM 931 C C . LEU A 1 125 ? 1.318 3.181 10.086 1.00 94.00 125 LEU A C 1
ATOM 933 O O . LEU A 1 125 ? 0.629 3.966 10.740 1.00 94.00 125 LEU A O 1
ATOM 937 N N . LYS A 1 126 ? 1.847 3.521 8.903 1.00 91.62 126 LYS A N 1
ATOM 938 C CA . LYS A 1 126 ? 1.572 4.803 8.237 1.00 91.62 126 LYS A CA 1
ATOM 939 C C . LYS A 1 126 ? 0.072 4.980 7.977 1.00 91.62 126 LYS A C 1
ATOM 941 O O . LYS A 1 126 ? -0.460 6.037 8.310 1.00 91.62 126 LYS A O 1
ATOM 946 N N . LEU A 1 127 ? -0.611 3.952 7.459 1.00 92.38 127 LEU A N 1
ATOM 947 C CA . LEU A 1 127 ? -2.067 3.966 7.238 1.00 92.38 127 LEU A CA 1
ATOM 948 C C . LEU A 1 127 ? -2.823 4.303 8.527 1.00 92.38 127 LEU A C 1
ATOM 950 O O . LEU A 1 127 ? -3.688 5.176 8.537 1.00 92.38 127 LEU A O 1
ATOM 954 N N . LEU A 1 128 ? -2.447 3.657 9.630 1.00 92.19 128 LEU A N 1
ATOM 955 C CA . LEU A 1 128 ? -3.067 3.897 10.926 1.00 92.19 128 LEU A CA 1
ATOM 956 C C . LEU A 1 128 ? -2.870 5.343 11.412 1.00 92.19 128 LEU A C 1
ATOM 958 O O . LEU A 1 128 ? -3.809 5.961 11.913 1.00 92.19 128 LEU A O 1
ATOM 962 N N . ASN A 1 129 ? -1.669 5.899 11.238 1.00 89.94 129 ASN A N 1
ATOM 963 C CA . ASN A 1 129 ? -1.380 7.286 11.608 1.00 89.94 129 ASN A CA 1
ATOM 964 C C . ASN A 1 129 ? -2.175 8.288 10.762 1.00 89.94 129 ASN A C 1
ATOM 966 O O . ASN A 1 129 ? -2.645 9.290 11.298 1.00 89.94 129 ASN A O 1
ATOM 970 N N . ILE A 1 130 ? -2.371 8.011 9.471 1.00 89.06 130 ILE A N 1
ATOM 971 C CA . ILE A 1 130 ? -3.190 8.847 8.584 1.00 89.06 130 ILE A CA 1
ATOM 972 C C . ILE A 1 130 ? -4.629 8.928 9.100 1.00 89.06 130 ILE A C 1
ATOM 974 O O . ILE A 1 130 ? -5.189 10.019 9.154 1.00 89.06 130 ILE A O 1
ATOM 978 N N . CYS A 1 131 ? -5.209 7.824 9.578 1.00 91.00 131 CYS A N 1
ATOM 979 C CA . CYS A 1 131 ? -6.573 7.837 10.113 1.00 91.00 131 CYS A CA 1
ATOM 980 C C . CYS A 1 131 ? -6.774 8.815 11.286 1.00 91.00 131 CYS A C 1
ATOM 982 O O . CYS A 1 131 ? -7.900 9.244 11.519 1.00 91.00 131 CYS A O 1
ATOM 984 N N . THR A 1 132 ? -5.711 9.216 11.997 1.00 87.19 132 THR A N 1
ATOM 985 C CA . THR A 1 132 ? -5.811 10.193 13.099 1.00 87.19 132 THR A CA 1
ATOM 986 C C . THR A 1 132 ? -6.130 11.618 12.634 1.00 87.19 132 THR A C 1
ATOM 988 O O . THR A 1 132 ? -6.605 12.427 13.431 1.00 87.19 132 THR A O 1
ATOM 991 N N . SER A 1 133 ? -5.885 11.935 11.358 1.00 85.44 133 SER A N 1
ATOM 992 C CA . SER A 1 133 ? -6.141 13.249 10.756 1.00 85.44 133 SER A CA 1
ATOM 993 C C . SER A 1 133 ? -7.299 13.249 9.750 1.00 85.44 133 SER A C 1
ATOM 995 O O . SER A 1 133 ? -7.643 14.301 9.213 1.00 85.44 133 SER A O 1
ATOM 997 N N . VAL A 1 134 ? -7.931 12.096 9.511 1.00 86.44 134 VAL A N 1
ATOM 998 C CA . VAL A 1 134 ? -9.085 11.952 8.615 1.00 86.44 134 VAL A CA 1
ATOM 999 C C . VAL A 1 134 ? -10.383 12.158 9.400 1.00 86.44 134 VAL A C 1
ATOM 1001 O O . VAL A 1 134 ? -10.574 11.585 10.466 1.00 86.44 134 VAL A O 1
ATOM 1004 N N . ALA A 1 135 ? -11.301 12.971 8.869 1.00 83.81 135 ALA A N 1
ATOM 1005 C CA . ALA A 1 135 ? -12.599 13.247 9.502 1.00 83.81 135 ALA A CA 1
ATOM 1006 C C . ALA A 1 135 ? -13.752 12.360 8.985 1.00 83.81 135 ALA A C 1
ATOM 1008 O O . ALA A 1 135 ? -14.854 12.391 9.526 1.00 83.81 135 ALA A O 1
ATOM 1009 N N . SER A 1 136 ? -13.514 11.586 7.924 1.00 89.06 136 SER A N 1
ATOM 1010 C CA . SER A 1 136 ? -14.512 10.752 7.248 1.00 89.06 136 SER A CA 1
ATOM 1011 C C . SER A 1 136 ? -14.427 9.302 7.725 1.00 89.06 136 SER A C 1
ATOM 1013 O O . SER A 1 136 ? -13.421 8.633 7.494 1.00 89.06 136 SER A O 1
ATOM 1015 N N . TYR A 1 137 ? -15.497 8.795 8.348 1.00 88.69 137 TYR A N 1
ATOM 1016 C CA . TYR A 1 137 ? -15.593 7.387 8.758 1.00 88.69 137 TYR A CA 1
ATOM 1017 C C . TYR A 1 137 ? -15.420 6.429 7.577 1.00 88.69 137 TYR A C 1
ATOM 1019 O O . TYR A 1 137 ? -14.687 5.454 7.691 1.00 88.69 137 TYR A O 1
ATOM 1027 N N . ALA A 1 138 ? -16.044 6.735 6.436 1.00 89.62 138 ALA A N 1
ATOM 1028 C CA . ALA A 1 138 ? -15.969 5.894 5.245 1.00 89.62 138 ALA A CA 1
ATOM 1029 C C . ALA A 1 138 ? -14.540 5.803 4.688 1.00 89.62 138 ALA A C 1
ATOM 1031 O O . ALA A 1 138 ? -14.135 4.757 4.187 1.00 89.62 138 ALA A O 1
ATOM 1032 N N . ASP A 1 139 ? -13.760 6.883 4.774 1.00 90.31 139 ASP A N 1
ATOM 1033 C CA . ASP A 1 139 ? -12.372 6.865 4.307 1.00 90.31 139 ASP A CA 1
ATOM 1034 C C . ASP A 1 139 ? -11.442 6.211 5.330 1.00 90.31 139 ASP A C 1
ATOM 1036 O O . ASP A 1 139 ? -10.572 5.439 4.935 1.00 90.31 139 ASP A O 1
ATOM 1040 N N . ILE A 1 140 ? -11.674 6.413 6.635 1.00 92.38 140 ILE A N 1
ATOM 1041 C CA . ILE A 1 140 ? -10.975 5.663 7.691 1.00 92.38 140 ILE A CA 1
ATOM 1042 C C . ILE A 1 140 ? -11.198 4.163 7.510 1.00 92.38 140 ILE A C 1
ATOM 1044 O O . ILE A 1 140 ? -10.235 3.403 7.519 1.00 92.38 140 ILE A O 1
ATOM 1048 N N . GLU A 1 141 ? -12.441 3.729 7.310 1.00 92.50 141 GLU A N 1
ATOM 1049 C CA . GLU A 1 141 ? -12.774 2.319 7.105 1.00 92.50 141 GLU A CA 1
ATOM 1050 C C . GLU A 1 141 ? -12.008 1.732 5.912 1.00 92.50 141 GLU A C 1
ATOM 1052 O O . GLU A 1 141 ? -11.374 0.683 6.039 1.00 92.50 141 GLU A O 1
ATOM 1057 N N . LYS A 1 142 ? -11.985 2.430 4.768 1.00 91.81 142 LYS A N 1
ATOM 1058 C CA . LYS A 1 142 ? -11.201 2.010 3.594 1.00 91.81 142 LYS A CA 1
ATOM 1059 C C . LYS A 1 142 ? -9.710 1.894 3.914 1.00 91.81 142 LYS A C 1
ATOM 1061 O O . LYS A 1 142 ? -9.100 0.876 3.594 1.00 91.81 142 LYS A O 1
ATOM 1066 N N . ILE A 1 143 ? -9.128 2.902 4.567 1.00 93.31 143 ILE A N 1
ATOM 1067 C CA . ILE A 1 143 ? -7.702 2.924 4.923 1.00 93.31 143 ILE A CA 1
ATOM 1068 C C . ILE A 1 143 ? -7.361 1.767 5.877 1.00 93.31 143 ILE A C 1
ATOM 1070 O O . ILE A 1 143 ? -6.393 1.037 5.645 1.00 93.31 143 ILE A O 1
ATOM 1074 N N . LEU A 1 144 ? -8.165 1.557 6.925 1.00 94.62 144 LEU A N 1
ATOM 1075 C CA . LEU A 1 144 ? -7.964 0.467 7.883 1.00 94.62 144 LEU A CA 1
ATOM 1076 C C . LEU A 1 144 ? -8.111 -0.903 7.213 1.00 94.62 144 LEU A C 1
ATOM 1078 O O . LEU A 1 144 ? -7.303 -1.790 7.478 1.00 94.62 144 LEU A O 1
ATOM 1082 N N . ASN A 1 145 ? -9.072 -1.072 6.300 1.00 94.75 145 ASN A N 1
ATOM 1083 C CA . ASN A 1 145 ? -9.257 -2.321 5.559 1.00 94.75 145 ASN A CA 1
ATOM 1084 C C . ASN A 1 145 ? -8.042 -2.682 4.692 1.00 94.75 145 ASN A C 1
ATOM 1086 O O . ASN A 1 145 ? -7.696 -3.863 4.603 1.00 94.75 145 ASN A O 1
ATOM 1090 N N . VAL A 1 146 ? -7.346 -1.700 4.108 1.00 95.00 146 VAL A N 1
ATOM 1091 C CA . VAL A 1 146 ? -6.066 -1.947 3.418 1.00 95.00 146 VAL A CA 1
ATOM 1092 C C . VAL A 1 146 ? -5.016 -2.460 4.407 1.00 95.00 146 VAL A C 1
ATOM 1094 O O . VAL A 1 146 ? -4.366 -3.469 4.134 1.00 95.00 146 VAL A O 1
ATOM 1097 N N . GLY A 1 147 ? -4.888 -1.829 5.580 1.00 96.31 147 GLY A N 1
ATOM 1098 C CA . GLY A 1 147 ? -3.976 -2.277 6.640 1.00 96.31 147 GLY A CA 1
ATOM 1099 C C . GLY A 1 147 ? -4.274 -3.697 7.132 1.00 96.31 147 GLY A C 1
ATOM 1100 O O . GLY A 1 147 ? -3.362 -4.514 7.246 1.00 96.31 147 GLY A O 1
ATOM 1101 N N . ILE A 1 148 ? -5.552 -4.030 7.338 1.00 97.31 148 ILE A N 1
ATOM 1102 C CA . ILE A 1 148 ? -5.993 -5.385 7.705 1.00 97.31 148 ILE A CA 1
ATOM 1103 C C . ILE A 1 148 ? -5.576 -6.389 6.628 1.00 97.31 148 ILE A C 1
ATOM 1105 O O . ILE A 1 148 ? -4.994 -7.422 6.952 1.00 97.31 148 ILE A O 1
ATOM 1109 N N . CYS A 1 149 ? -5.836 -6.092 5.352 1.00 97.62 149 CYS A N 1
ATOM 1110 C CA . CYS A 1 149 ? -5.473 -6.981 4.246 1.00 97.62 149 CYS A CA 1
ATOM 1111 C C . CYS A 1 149 ? -3.958 -7.213 4.141 1.00 97.62 149 CYS A C 1
ATOM 1113 O O . CYS A 1 149 ? -3.542 -8.321 3.818 1.00 97.62 149 CYS A O 1
ATOM 1115 N N . ILE A 1 150 ? -3.141 -6.194 4.426 1.00 97.75 150 ILE A N 1
ATOM 1116 C CA . ILE A 1 150 ? -1.675 -6.303 4.427 1.00 97.75 150 ILE A CA 1
ATOM 1117 C C . ILE A 1 150 ? -1.180 -7.257 5.520 1.00 97.75 150 ILE A C 1
ATOM 1119 O O . ILE A 1 150 ? -0.285 -8.062 5.270 1.00 97.75 150 ILE A O 1
ATOM 1123 N N . LEU A 1 151 ? -1.727 -7.138 6.733 1.00 98.44 151 LEU A N 1
ATOM 1124 C CA . LEU A 1 151 ? -1.184 -7.791 7.930 1.00 98.44 151 LEU A CA 1
ATOM 1125 C C . LEU A 1 151 ? -1.790 -9.173 8.207 1.00 98.44 151 LEU A C 1
ATOM 1127 O O . LE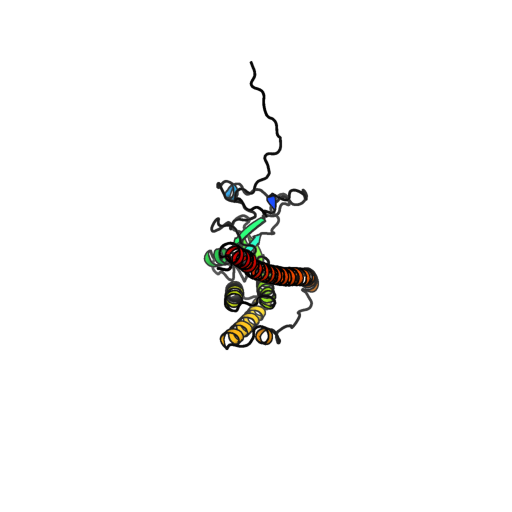U A 1 151 ? -1.215 -9.973 8.949 1.00 98.44 151 LEU A O 1
ATOM 1131 N N . ARG A 1 152 ? -2.973 -9.457 7.654 1.00 97.75 152 ARG A N 1
ATOM 1132 C CA . ARG A 1 152 ? -3.714 -10.692 7.918 1.00 97.75 152 ARG A CA 1
ATOM 1133 C C . ARG A 1 152 ? -2.896 -11.931 7.553 1.00 97.75 152 ARG A C 1
ATOM 1135 O O . ARG A 1 152 ? -2.442 -12.084 6.426 1.00 97.75 152 ARG A O 1
ATOM 1142 N N . GLY A 1 153 ? -2.796 -12.857 8.507 1.00 97.19 153 GLY A N 1
ATOM 1143 C CA . GLY A 1 153 ? -2.110 -14.143 8.335 1.00 97.19 153 GLY A CA 1
ATOM 1144 C C . GLY A 1 153 ? -0.596 -14.083 8.539 1.00 97.19 153 GLY A C 1
ATOM 1145 O O . GLY A 1 153 ? 0.049 -15.133 8.526 1.00 97.19 153 GLY A O 1
ATOM 1146 N N . SER A 1 154 ? -0.041 -12.889 8.770 1.00 98.00 154 SER A N 1
ATOM 1147 C CA . SER A 1 154 ? 1.394 -12.711 8.951 1.00 98.00 154 SER A CA 1
ATOM 1148 C C . SER A 1 154 ? 1.936 -13.474 10.158 1.00 98.00 154 SER A C 1
ATOM 1150 O O . SER A 1 154 ? 1.252 -13.603 11.178 1.00 98.00 154 SER A O 1
ATOM 1152 N N . GLN A 1 155 ? 3.177 -13.962 10.066 1.00 97.25 155 GLN A N 1
ATOM 1153 C CA . GLN A 1 155 ? 3.855 -14.609 11.193 1.00 97.25 155 GLN A CA 1
ATOM 1154 C C . GLN A 1 155 ? 4.685 -13.646 12.044 1.00 97.25 155 GLN A C 1
ATOM 1156 O O . GLN A 1 155 ? 4.946 -13.961 13.211 1.00 97.25 155 GLN A O 1
ATOM 1161 N N . LYS A 1 156 ? 5.001 -12.455 11.524 1.00 97.50 156 LYS A N 1
ATOM 1162 C CA . LYS A 1 156 ? 5.693 -11.376 12.244 1.00 97.50 156 LYS A CA 1
ATOM 1163 C C . LYS A 1 156 ? 4.904 -10.947 13.488 1.00 97.50 156 LYS A C 1
ATOM 1165 O O . LYS A 1 156 ? 3.709 -10.657 13.418 1.00 97.50 156 LYS A O 1
ATOM 1170 N N . SER A 1 157 ? 5.578 -10.858 14.636 1.00 96.88 157 SER A N 1
ATOM 1171 C CA . SER A 1 157 ? 4.976 -10.378 15.891 1.00 96.88 157 SER A CA 1
ATOM 1172 C C . SER A 1 157 ? 4.471 -8.938 15.768 1.00 96.88 157 SER A C 1
ATOM 1174 O O . SER A 1 157 ? 3.334 -8.660 16.142 1.00 96.88 157 SER A O 1
ATOM 1176 N N . SER A 1 158 ? 5.268 -8.060 15.153 1.00 96.38 158 SER A N 1
ATOM 1177 C CA . SER A 1 158 ? 4.910 -6.662 14.885 1.00 96.38 158 SER A CA 1
ATOM 1178 C C . SER A 1 158 ? 3.657 -6.530 14.014 1.00 96.38 158 SER A C 1
ATOM 1180 O O . SER A 1 158 ? 2.816 -5.669 14.264 1.00 96.38 158 SER A O 1
ATOM 1182 N N . ALA A 1 159 ? 3.487 -7.413 13.024 1.00 97.56 159 ALA A N 1
ATOM 1183 C CA . ALA A 1 159 ? 2.300 -7.429 12.178 1.00 97.56 159 ALA A CA 1
ATOM 1184 C C . ALA A 1 159 ? 1.049 -7.868 12.950 1.00 97.56 159 ALA A C 1
ATOM 1186 O O . ALA A 1 159 ? 0.000 -7.240 12.819 1.00 97.56 159 ALA A O 1
ATOM 1187 N N . LYS A 1 160 ? 1.162 -8.911 13.784 1.00 98.12 160 LYS A N 1
ATOM 1188 C CA . LYS A 1 160 ? 0.062 -9.407 14.631 1.00 98.12 160 LYS A CA 1
ATOM 1189 C C . LYS A 1 160 ? -0.398 -8.353 15.639 1.00 98.12 160 LYS A C 1
ATOM 1191 O O . LYS A 1 160 ? -1.599 -8.135 15.788 1.00 98.12 160 LYS A O 1
ATOM 1196 N N . GLU A 1 161 ? 0.544 -7.683 16.299 1.00 96.88 161 GLU A N 1
ATOM 1197 C CA . GLU A 1 161 ? 0.248 -6.611 17.253 1.00 96.88 161 GLU A CA 1
ATOM 1198 C C . GLU A 1 161 ? -0.462 -5.435 16.571 1.00 96.88 161 GLU A C 1
ATOM 1200 O O . GLU A 1 161 ? -1.515 -4.979 17.028 1.00 96.88 161 GLU A O 1
ATOM 1205 N N . LEU A 1 162 ? 0.073 -4.983 15.434 1.00 96.94 162 LEU A N 1
ATOM 1206 C CA . LEU A 1 162 ? -0.515 -3.887 14.673 1.00 96.94 162 LEU A CA 1
ATOM 1207 C C . LEU A 1 162 ? -1.895 -4.249 14.105 1.00 96.94 162 LEU A C 1
ATOM 1209 O O . LEU A 1 162 ? -2.794 -3.408 14.113 1.00 96.94 162 LEU A O 1
ATOM 1213 N N . LEU A 1 163 ? -2.094 -5.492 13.658 1.00 98.06 163 LEU A N 1
ATOM 1214 C CA . LEU A 1 163 ? -3.389 -5.978 13.185 1.00 98.06 163 LEU A CA 1
ATOM 1215 C C . LEU A 1 163 ? -4.433 -5.935 14.302 1.00 98.06 163 LEU A C 1
ATOM 1217 O O . LEU A 1 163 ? -5.488 -5.336 14.114 1.00 98.06 163 LEU A O 1
ATOM 1221 N N . HIS A 1 164 ? -4.116 -6.493 15.475 1.00 97.12 164 HIS A N 1
ATOM 1222 C CA . HIS A 1 164 ? -5.015 -6.469 16.632 1.00 97.12 164 HIS A CA 1
ATOM 1223 C C . HIS A 1 164 ? -5.412 -5.035 17.005 1.00 97.12 164 HIS A C 1
ATOM 1225 O O . HIS A 1 164 ? -6.570 -4.745 17.315 1.00 97.12 164 HIS A O 1
ATOM 1231 N N . ARG A 1 165 ? -4.451 -4.110 16.933 1.00 95.38 165 ARG A N 1
ATOM 1232 C CA . ARG A 1 165 ? -4.685 -2.688 17.167 1.00 95.38 165 ARG A CA 1
ATOM 1233 C C . ARG A 1 165 ? -5.662 -2.084 16.148 1.00 95.38 165 ARG A C 1
ATOM 1235 O O . ARG A 1 165 ? -6.652 -1.465 16.536 1.00 95.38 165 ARG A O 1
ATOM 1242 N N . ILE A 1 166 ? -5.422 -2.302 14.855 1.00 95.94 166 ILE A N 1
ATOM 1243 C CA . ILE A 1 166 ? -6.297 -1.823 13.775 1.00 95.94 166 ILE A CA 1
ATOM 1244 C C . ILE A 1 166 ? -7.713 -2.405 13.910 1.00 95.94 166 ILE A C 1
ATOM 1246 O O . ILE A 1 166 ? -8.693 -1.669 13.791 1.00 95.94 166 ILE A O 1
ATOM 1250 N N . GLU A 1 167 ? -7.838 -3.700 14.202 1.00 96.06 167 GLU A N 1
ATOM 1251 C CA . GLU A 1 167 ? -9.129 -4.371 14.391 1.00 96.06 167 GLU A CA 1
ATOM 1252 C C . GLU A 1 167 ? -9.886 -3.830 15.615 1.00 96.06 167 GLU A C 1
ATOM 1254 O O . GLU A 1 167 ? -11.094 -3.599 15.535 1.00 96.06 167 GLU A O 1
ATOM 1259 N N . SER A 1 168 ? -9.183 -3.542 16.718 1.00 95.12 168 SER A N 1
ATOM 1260 C CA . SER A 1 168 ? -9.738 -2.875 17.907 1.00 95.12 168 SER A CA 1
ATOM 1261 C C . SER A 1 168 ? -10.330 -1.504 17.568 1.00 95.12 168 SER A C 1
ATOM 1263 O O . SER A 1 168 ? -11.470 -1.214 17.947 1.00 95.12 168 SER A O 1
ATOM 1265 N N . ILE A 1 169 ? -9.593 -0.664 16.832 1.00 94.31 169 ILE A N 1
ATOM 1266 C CA . ILE A 1 169 ? -10.094 0.641 16.379 1.00 94.31 169 ILE A CA 1
ATOM 1267 C C . ILE A 1 169 ? -11.319 0.458 15.496 1.00 94.31 169 ILE A C 1
ATOM 1269 O O . ILE A 1 169 ? -12.352 1.075 15.759 1.00 94.31 169 ILE A O 1
ATOM 1273 N N . ASN A 1 170 ? -11.223 -0.398 14.478 1.00 93.69 170 ASN A N 1
ATOM 1274 C CA . ASN A 1 170 ? -12.307 -0.600 13.525 1.00 93.69 170 ASN A CA 1
ATOM 1275 C C . ASN A 1 170 ? -13.588 -1.054 14.246 1.00 93.69 170 ASN A C 1
ATOM 1277 O O . ASN A 1 170 ? -14.660 -0.489 14.043 1.00 93.69 170 ASN A O 1
ATOM 1281 N N . ALA A 1 171 ? -13.471 -1.981 15.201 1.00 93.56 171 ALA A N 1
ATOM 1282 C CA . ALA A 1 171 ? -14.596 -2.440 16.012 1.00 93.56 171 ALA A CA 1
ATOM 1283 C C . ALA A 1 171 ? -15.223 -1.335 16.883 1.00 93.56 171 ALA A C 1
ATOM 1285 O O . ALA A 1 171 ? -16.439 -1.334 17.080 1.00 93.56 171 ALA A O 1
ATOM 1286 N N . LYS A 1 172 ? -14.431 -0.393 17.417 1.00 93.62 172 LYS A N 1
ATOM 1287 C CA . LYS A 1 172 ? -14.960 0.774 18.151 1.00 93.62 172 LYS A CA 1
ATOM 1288 C C . LYS A 1 172 ? -15.718 1.712 17.211 1.00 93.62 172 LYS A C 1
ATOM 1290 O O . LYS A 1 172 ? -16.824 2.131 17.544 1.00 93.62 172 LYS A O 1
ATOM 1295 N N . LEU A 1 173 ? -15.153 2.007 16.040 1.00 92.12 173 LEU A N 1
ATOM 1296 C CA . LEU A 1 173 ? -15.780 2.882 15.045 1.00 92.12 173 LEU A CA 1
ATOM 1297 C C . LEU A 1 173 ? -17.119 2.305 14.560 1.00 92.12 173 LEU A C 1
ATOM 1299 O O . LEU A 1 173 ? -18.110 3.028 14.533 1.00 92.12 173 LEU A O 1
ATOM 1303 N N . MET A 1 174 ? -17.188 0.993 14.307 1.00 89.50 174 MET A N 1
ATOM 1304 C CA . MET A 1 174 ? -18.432 0.303 13.923 1.00 89.50 174 MET A CA 1
ATOM 1305 C C . MET A 1 174 ? -19.514 0.331 15.012 1.00 89.50 174 MET A C 1
ATOM 1307 O O . MET A 1 174 ? -20.696 0.174 14.719 1.00 89.50 174 MET A O 1
ATOM 1311 N N . LYS A 1 175 ? -19.133 0.557 16.275 1.00 92.12 175 LYS A N 1
ATOM 1312 C CA . LYS A 1 175 ? -20.061 0.752 17.402 1.00 92.12 175 LYS A CA 1
ATOM 1313 C C . LYS A 1 175 ? -20.475 2.217 17.595 1.00 92.12 175 LYS A C 1
ATOM 1315 O O . LYS A 1 175 ? -21.129 2.528 18.585 1.00 92.12 175 LYS A O 1
ATOM 1320 N N . GLY A 1 176 ? -20.083 3.117 16.690 1.00 89.56 176 GLY A N 1
ATOM 1321 C CA . GLY A 1 176 ? -20.413 4.542 16.757 1.00 89.56 176 GLY A CA 1
ATOM 1322 C C . GLY A 1 176 ? -19.554 5.344 17.737 1.00 89.56 176 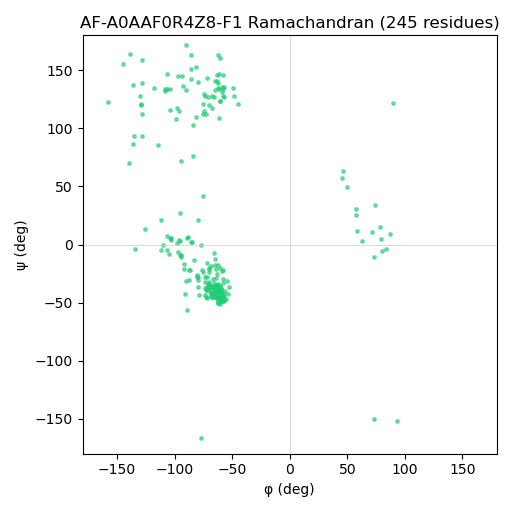GLY A C 1
ATOM 1323 O O . GLY A 1 176 ? -19.911 6.469 18.081 1.00 89.56 176 GLY A O 1
ATOM 1324 N N . VAL A 1 177 ? -18.425 4.795 18.200 1.00 91.44 177 VAL A N 1
ATOM 1325 C CA . VAL A 1 177 ? -17.469 5.554 19.020 1.00 91.44 177 VAL A CA 1
ATOM 1326 C C . VAL A 1 177 ? -16.882 6.691 18.179 1.00 91.44 177 VAL A C 1
ATOM 1328 O O . VAL A 1 177 ? -16.589 6.511 16.992 1.00 91.44 177 VAL A O 1
ATOM 1331 N N . SER A 1 178 ? -16.699 7.864 18.793 1.00 90.31 178 SER A N 1
ATOM 1332 C CA . SER A 1 178 ? -16.080 9.009 18.122 1.00 90.31 178 SER A CA 1
ATOM 1333 C C . SER A 1 178 ? -14.674 8.648 17.622 1.00 90.31 178 SER A C 1
ATOM 1335 O O . SER A 1 178 ? -13.953 7.886 18.272 1.00 90.31 178 SER A O 1
ATOM 1337 N N . ILE A 1 179 ? -14.251 9.209 16.483 1.00 87.94 179 ILE A N 1
ATOM 1338 C CA . ILE A 1 179 ? -12.901 8.974 15.938 1.00 87.94 179 ILE A CA 1
ATOM 1339 C C . ILE A 1 179 ? -11.831 9.296 16.993 1.00 87.94 179 ILE A C 1
ATOM 1341 O O . ILE A 1 179 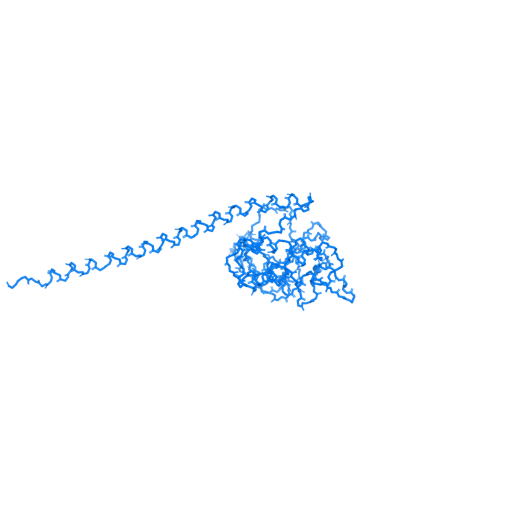? -10.907 8.521 17.199 1.00 87.94 179 ILE A O 1
ATOM 1345 N N . GLN A 1 180 ? -11.979 10.390 17.740 1.00 86.88 180 GLN A N 1
ATOM 1346 C CA . GLN A 1 180 ? -11.010 10.764 18.775 1.00 86.88 180 GLN A CA 1
ATOM 1347 C C . GLN A 1 180 ? -10.912 9.708 19.885 1.00 86.88 180 GLN A C 1
ATOM 1349 O O . GLN A 1 180 ? -9.813 9.339 20.299 1.00 86.88 180 GLN A O 1
ATOM 1354 N N . ASP A 1 181 ? -12.048 9.191 20.354 1.00 88.31 181 ASP A N 1
ATOM 1355 C CA . ASP A 1 181 ? -12.075 8.205 21.436 1.00 88.31 181 ASP A CA 1
ATOM 1356 C C . ASP A 1 181 ? -11.613 6.820 20.981 1.00 88.31 181 ASP A C 1
ATOM 1358 O O . ASP A 1 181 ? -10.972 6.102 21.753 1.00 88.31 181 ASP A O 1
ATOM 1362 N N . ALA A 1 182 ? -11.865 6.456 19.721 1.00 88.38 182 ALA A N 1
ATOM 1363 C CA . ALA A 1 182 ? -11.409 5.187 19.166 1.00 88.38 182 ALA A CA 1
ATOM 1364 C C . ALA A 1 182 ? -9.874 5.059 19.221 1.00 88.38 182 ALA A C 1
ATOM 1366 O O . ALA A 1 182 ? -9.364 3.986 19.564 1.00 88.38 182 ALA A O 1
ATOM 1367 N N . PHE A 1 183 ? -9.157 6.168 18.994 1.00 87.19 183 PHE A N 1
ATOM 1368 C CA . PHE A 1 183 ? -7.691 6.230 18.933 1.00 87.19 183 PHE A CA 1
ATOM 1369 C C . PHE A 1 183 ? -7.006 6.622 20.264 1.00 87.19 183 PHE A C 1
ATOM 1371 O O . PHE A 1 183 ? -5.790 6.463 20.389 1.00 87.19 183 PHE A O 1
ATOM 1378 N N . LYS A 1 184 ? -7.745 7.075 21.292 1.00 80.81 184 LYS A N 1
ATOM 1379 C CA . LYS A 1 184 ? -7.199 7.590 22.575 1.00 80.81 184 LYS A CA 1
ATOM 1380 C C . LYS A 1 184 ? -6.328 6.613 23.382 1.00 80.81 184 LYS A C 1
ATOM 1382 O O . LYS A 1 184 ? -5.555 7.062 24.221 1.00 80.81 184 LYS A O 1
ATOM 1387 N N . LYS A 1 185 ? -6.465 5.296 23.192 1.00 62.31 185 LYS A N 1
ATOM 1388 C CA . LYS A 1 185 ? -5.897 4.278 24.104 1.00 62.31 185 LYS A CA 1
ATOM 1389 C C . LYS A 1 185 ? -4.677 3.525 23.564 1.00 62.31 185 LYS A C 1
ATOM 1391 O O . LYS A 1 185 ? -4.261 2.555 24.181 1.00 62.31 185 LYS A O 1
ATOM 1396 N N . GLU A 1 186 ? -4.129 3.920 22.417 1.00 55.44 186 GLU A N 1
ATOM 1397 C CA . GLU A 1 186 ? -3.246 3.018 21.662 1.00 55.44 186 GLU A CA 1
ATOM 1398 C C . GLU A 1 186 ? -1.861 3.590 21.319 1.00 55.44 186 GLU A C 1
ATOM 1400 O O . GLU A 1 186 ? -1.126 3.007 20.529 1.00 55.44 186 GLU A O 1
ATOM 1405 N N . ILE A 1 187 ? -1.453 4.705 21.929 1.00 46.91 187 ILE A N 1
ATOM 1406 C CA . ILE A 1 187 ? -0.076 5.208 21.806 1.00 46.91 187 ILE A CA 1
ATOM 1407 C C . ILE A 1 187 ? 0.813 4.482 22.832 1.00 46.91 187 ILE A C 1
ATOM 1409 O 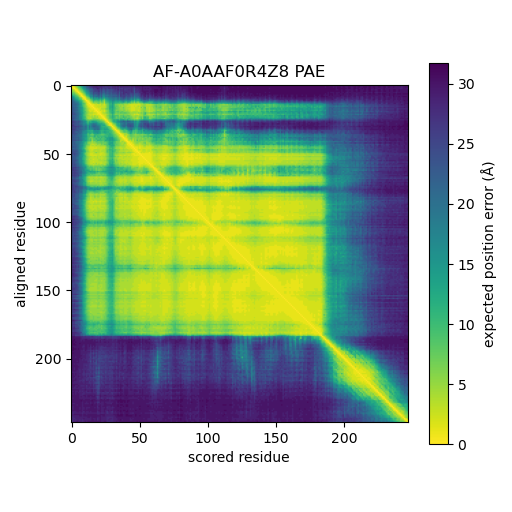O . ILE A 1 187 ? 1.164 5.039 23.867 1.00 46.91 187 ILE A O 1
ATOM 1413 N N . CYS A 1 188 ? 1.175 3.230 22.551 1.00 42.19 188 CYS A N 1
ATOM 1414 C CA . CYS A 1 188 ? 2.396 2.634 23.096 1.00 42.19 188 CYS A CA 1
ATOM 1415 C C . CYS A 1 188 ? 3.467 2.744 22.010 1.00 42.19 188 CYS A C 1
ATOM 1417 O O . CYS A 1 188 ? 3.372 2.125 20.953 1.00 42.19 188 CYS A O 1
ATOM 1419 N N . VAL A 1 189 ? 4.433 3.631 22.238 1.00 44.44 189 VAL A N 1
ATOM 1420 C CA . VAL A 1 189 ? 5.576 3.853 21.352 1.00 44.44 189 VAL A CA 1
ATOM 1421 C C . VAL A 1 189 ? 6.603 2.767 21.650 1.00 44.44 189 VAL A C 1
ATOM 1423 O O . VAL A 1 189 ? 7.231 2.806 22.706 1.00 44.44 189 VAL A O 1
ATOM 1426 N N . ASP A 1 190 ? 6.796 1.820 20.732 1.00 40.12 190 ASP A N 1
ATOM 1427 C CA . ASP A 1 190 ? 8.043 1.058 20.717 1.00 40.12 190 ASP A CA 1
ATOM 1428 C C . ASP A 1 190 ? 9.171 1.988 20.234 1.00 40.12 190 ASP A C 1
ATOM 1430 O O . ASP A 1 190 ? 9.054 2.696 19.226 1.00 40.12 190 ASP A O 1
ATOM 1434 N N . SER A 1 191 ? 10.241 2.063 21.021 1.00 42.72 191 SER A N 1
ATOM 1435 C CA . SER A 1 191 ? 11.229 3.155 21.022 1.00 42.72 191 SER A CA 1
ATOM 1436 C C . SER A 1 191 ? 12.267 3.073 19.894 1.00 42.72 191 SER A C 1
ATOM 1438 O O . SER A 1 191 ? 13.325 3.692 19.971 1.00 42.72 191 SER A O 1
ATOM 1440 N N . THR A 1 192 ? 11.974 2.357 18.809 1.00 45.81 192 THR A N 1
ATOM 1441 C CA . THR A 1 192 ? 12.890 2.164 17.669 1.00 45.81 192 THR A CA 1
ATOM 1442 C C . THR A 1 192 ? 12.503 2.947 16.404 1.00 45.81 192 THR A C 1
ATOM 1444 O O . THR A 1 192 ? 13.288 3.002 15.461 1.00 45.81 192 THR A O 1
ATOM 1447 N N . VAL A 1 193 ? 11.357 3.650 16.378 1.00 45.75 193 VAL A N 1
ATOM 1448 C CA . VAL A 1 193 ? 10.826 4.328 15.161 1.00 45.75 193 VAL A CA 1
ATOM 1449 C C . VAL A 1 193 ? 11.027 5.864 15.155 1.00 45.75 193 VAL A C 1
ATOM 1451 O O . VAL A 1 193 ? 10.587 6.576 14.248 1.00 45.75 193 VAL A O 1
ATOM 1454 N N . LEU A 1 194 ? 11.734 6.414 16.148 1.00 40.50 194 LEU A N 1
ATOM 1455 C CA . LEU A 1 194 ? 11.883 7.864 16.380 1.00 40.50 194 LEU A CA 1
ATOM 1456 C C . LEU A 1 194 ? 12.368 8.727 15.188 1.00 40.50 194 LEU A C 1
ATOM 1458 O O . LEU A 1 194 ? 11.867 9.849 15.055 1.00 40.50 194 LEU A O 1
ATOM 1462 N N . PRO A 1 195 ? 13.280 8.286 14.296 1.00 38.28 195 PRO A N 1
ATOM 1463 C CA . PRO A 1 195 ? 13.732 9.136 13.186 1.00 38.28 195 PRO A CA 1
ATOM 1464 C C . PRO A 1 195 ? 12.647 9.340 12.119 1.00 38.28 195 PRO A C 1
ATOM 1466 O O . PRO A 1 195 ? 12.525 10.412 11.527 1.00 38.28 195 PRO A O 1
ATOM 1469 N N . VAL A 1 196 ? 11.826 8.312 11.907 1.00 44.59 196 VAL A N 1
ATOM 1470 C CA . VAL A 1 196 ? 10.773 8.277 10.890 1.00 44.59 196 VAL A CA 1
ATOM 1471 C C . VAL A 1 196 ? 9.548 9.059 11.379 1.00 44.59 196 VAL A C 1
ATOM 1473 O O . VAL A 1 196 ? 9.030 9.914 10.660 1.00 44.59 196 VAL A O 1
ATOM 1476 N N . VAL A 1 197 ? 9.160 8.873 12.646 1.00 40.50 197 VAL A N 1
ATOM 1477 C CA . VAL A 1 197 ? 8.058 9.612 13.292 1.00 40.50 197 VAL A CA 1
ATOM 1478 C C . VAL A 1 197 ? 8.314 11.124 13.309 1.00 40.50 197 VAL A C 1
ATOM 1480 O O . VAL A 1 197 ? 7.399 11.893 13.024 1.00 40.50 197 VAL A O 1
ATOM 1483 N N . ASN A 1 198 ? 9.554 11.568 13.547 1.00 34.22 198 ASN A N 1
ATOM 1484 C CA . ASN A 1 198 ? 9.899 12.996 13.566 1.00 34.22 198 ASN A CA 1
ATOM 1485 C C . ASN A 1 198 ? 9.780 13.681 12.193 1.00 34.22 198 ASN A C 1
ATOM 1487 O O . ASN A 1 198 ? 9.365 14.841 12.113 1.00 34.22 198 ASN A O 1
ATOM 1491 N N . LYS A 1 199 ? 10.107 12.977 11.099 1.00 36.75 199 LYS A N 1
ATOM 1492 C CA . LYS A 1 199 ? 9.898 13.490 9.734 1.00 36.75 199 LYS A CA 1
ATOM 1493 C C . LYS A 1 199 ? 8.401 13.649 9.440 1.00 36.75 199 LYS A C 1
ATOM 1495 O O . LYS A 1 199 ? 7.990 14.671 8.892 1.00 36.75 199 LYS A O 1
ATOM 1500 N N . TYR A 1 200 ? 7.588 12.684 9.871 1.00 40.75 200 TYR A N 1
ATOM 1501 C CA . TYR A 1 200 ? 6.138 12.704 9.672 1.00 40.75 200 TYR A CA 1
ATOM 1502 C C . TYR A 1 200 ? 5.411 13.714 10.568 1.00 40.75 200 TYR A C 1
ATOM 1504 O O . TYR A 1 200 ? 4.505 14.387 10.091 1.00 40.75 200 TYR A O 1
ATOM 1512 N N . GLN A 1 201 ? 5.828 13.912 11.821 1.00 36.75 201 GLN A N 1
ATOM 1513 C CA . GLN A 1 201 ? 5.237 14.922 12.710 1.00 36.75 201 GLN A CA 1
ATOM 1514 C C . GLN A 1 201 ? 5.426 16.348 12.181 1.00 36.75 201 GLN A C 1
ATOM 1516 O O . GLN A 1 201 ? 4.482 17.137 12.208 1.00 36.75 201 GLN A O 1
ATOM 1521 N N . LYS A 1 202 ? 6.606 16.673 11.632 1.00 35.62 202 LYS A N 1
ATOM 1522 C CA . LYS A 1 202 ? 6.836 17.976 10.987 1.00 35.62 202 LYS A CA 1
ATOM 1523 C C . LYS A 1 202 ? 5.946 18.171 9.759 1.00 35.62 202 LYS A C 1
ATOM 1525 O O . LYS A 1 202 ? 5.385 19.251 9.589 1.00 35.62 202 LYS A O 1
ATOM 1530 N N . HIS A 1 203 ? 5.760 17.126 8.948 1.00 41.47 203 HIS A N 1
ATOM 1531 C CA . HIS A 1 203 ? 4.878 17.204 7.786 1.00 41.47 203 HIS A CA 1
ATOM 1532 C C . HIS A 1 203 ? 3.399 17.344 8.190 1.00 41.47 203 HIS A C 1
ATOM 1534 O O . HIS A 1 203 ? 2.709 18.199 7.649 1.00 41.47 203 HIS A O 1
ATOM 1540 N N . LEU A 1 204 ? 2.939 16.610 9.211 1.00 43.34 204 LEU A N 1
ATOM 1541 C CA . LEU A 1 204 ? 1.568 16.677 9.738 1.00 43.34 204 LEU A CA 1
ATOM 1542 C C . LEU A 1 204 ? 1.190 18.068 10.270 1.00 43.34 204 LEU A C 1
ATOM 1544 O O . LEU A 1 204 ? 0.070 18.524 10.034 1.00 43.34 204 LEU A O 1
ATOM 1548 N N . VAL A 1 205 ? 2.110 18.768 10.946 1.00 46.69 205 VAL A N 1
ATOM 1549 C CA . VAL A 1 205 ? 1.891 20.163 11.381 1.00 46.69 205 VAL A CA 1
ATOM 1550 C C . VAL A 1 205 ? 1.683 21.078 10.172 1.00 46.69 205 VAL A C 1
ATOM 1552 O O . VAL A 1 205 ? 0.798 21.933 10.184 1.00 46.69 205 VAL A O 1
ATOM 1555 N N . GLN A 1 206 ? 2.447 20.866 9.102 1.00 41.69 206 GLN A N 1
ATOM 1556 C CA . GLN A 1 206 ? 2.370 21.674 7.890 1.00 41.69 206 GLN A CA 1
ATOM 1557 C C . GLN A 1 206 ? 1.097 21.389 7.077 1.00 41.69 206 GLN A C 1
ATOM 1559 O O . GLN A 1 206 ? 0.450 22.325 6.610 1.00 41.69 206 GLN A O 1
ATOM 1564 N N . THR A 1 207 ? 0.674 20.127 6.990 1.00 47.88 207 THR A N 1
ATOM 1565 C CA . THR A 1 207 ? -0.569 19.730 6.310 1.00 47.88 207 THR A CA 1
ATOM 1566 C C . THR A 1 207 ? -1.811 20.199 7.070 1.00 47.88 207 THR A C 1
ATOM 1568 O O . THR A 1 207 ? -2.775 20.641 6.446 1.00 47.88 207 THR A O 1
ATOM 1571 N N . LYS A 1 208 ? -1.786 20.191 8.413 1.00 49.94 208 LYS A N 1
ATOM 1572 C CA . LYS A 1 208 ? -2.865 20.766 9.233 1.00 49.94 208 LYS A CA 1
ATOM 1573 C C . LYS A 1 208 ? -3.010 22.271 8.992 1.00 49.94 208 LYS A C 1
ATOM 1575 O O . LYS A 1 208 ? -4.116 22.741 8.753 1.00 49.94 208 LYS A O 1
ATOM 1580 N N . LEU A 1 209 ? -1.894 23.004 8.949 1.00 51.06 209 LEU A N 1
ATOM 1581 C CA . LEU A 1 209 ? -1.893 24.433 8.617 1.00 51.06 209 LEU A CA 1
ATOM 1582 C C . LEU A 1 209 ? -2.460 24.708 7.215 1.00 51.06 209 LEU A C 1
ATOM 1584 O O . LEU A 1 209 ? -3.218 25.660 7.041 1.00 51.06 209 LEU A O 1
ATOM 1588 N N . GLN A 1 210 ? -2.136 23.868 6.228 1.00 51.78 210 GLN A N 1
ATOM 1589 C CA . GLN A 1 210 ? -2.668 23.995 4.867 1.00 51.78 210 GLN A CA 1
ATOM 1590 C C . GLN A 1 210 ? -4.171 23.691 4.786 1.00 51.78 210 GLN A C 1
ATOM 1592 O O . GLN A 1 210 ? -4.899 24.392 4.082 1.00 51.78 210 GLN A O 1
ATOM 1597 N N . TYR A 1 211 ? -4.656 22.682 5.513 1.00 47.66 211 TYR A N 1
ATOM 1598 C CA . TYR A 1 211 ? -6.084 22.362 5.582 1.00 47.66 211 TYR A CA 1
ATOM 1599 C C . TYR A 1 211 ? -6.884 23.471 6.278 1.00 47.66 211 TYR A C 1
ATOM 1601 O O . TYR A 1 211 ? -7.901 23.922 5.748 1.00 47.66 211 TYR A O 1
ATOM 1609 N N . ASP A 1 212 ? -6.381 23.982 7.404 1.00 60.75 212 ASP A N 1
ATOM 1610 C CA . ASP A 1 212 ? -7.002 25.091 8.134 1.00 60.75 212 ASP A CA 1
ATOM 1611 C C . ASP A 1 212 ? -7.033 26.372 7.274 1.00 60.75 212 ASP A C 1
ATOM 1613 O O . ASP A 1 212 ? -8.038 27.088 7.247 1.00 60.75 212 ASP A O 1
ATOM 1617 N N . GLN A 1 213 ? -5.975 26.636 6.493 1.00 59.25 213 GLN A N 1
ATOM 1618 C CA . GLN A 1 213 ? -5.953 27.720 5.502 1.00 59.25 213 GLN A CA 1
ATOM 1619 C C . GLN A 1 213 ? -6.979 27.513 4.383 1.00 59.25 213 GLN A C 1
ATOM 1621 O O . GLN A 1 213 ? -7.657 28.468 4.002 1.00 59.25 213 GLN A O 1
ATOM 1626 N N . LYS A 1 214 ? -7.130 26.286 3.872 1.00 59.56 214 LYS A N 1
ATOM 1627 C CA . LYS A 1 214 ? -8.107 25.965 2.824 1.00 59.56 214 LYS A CA 1
ATOM 1628 C C . LYS A 1 214 ? -9.543 26.180 3.306 1.00 59.56 214 LYS A C 1
ATOM 1630 O O . LYS A 1 214 ? -10.303 26.857 2.619 1.00 59.56 214 LYS A O 1
ATOM 1635 N N . ILE A 1 215 ? -9.888 25.708 4.508 1.00 63.91 215 ILE A N 1
ATOM 1636 C CA . ILE A 1 215 ? -11.208 25.958 5.113 1.00 63.91 215 ILE A CA 1
ATOM 1637 C C . ILE A 1 215 ? -11.461 27.458 5.286 1.00 63.91 215 ILE A C 1
ATOM 1639 O O . ILE A 1 215 ? -12.558 27.938 4.997 1.00 63.91 215 ILE A O 1
ATOM 1643 N N . LYS A 1 216 ? -10.446 28.215 5.716 1.00 68.88 216 LYS A N 1
ATOM 1644 C CA . LYS A 1 216 ? -10.560 29.666 5.899 1.00 68.88 216 LYS A CA 1
ATOM 1645 C C . LYS A 1 216 ? -10.761 30.416 4.578 1.00 68.88 216 LYS A C 1
ATOM 1647 O O . LYS A 1 216 ? -11.511 31.383 4.543 1.00 68.88 216 LYS A O 1
ATOM 1652 N N . LEU A 1 217 ? -10.121 29.981 3.492 1.00 60.34 217 LEU A N 1
ATOM 1653 C CA . LEU A 1 217 ? -10.305 30.562 2.156 1.00 60.34 217 LEU A CA 1
ATOM 1654 C C . LEU A 1 217 ? -11.673 30.208 1.558 1.00 60.34 217 LEU A C 1
ATOM 1656 O O . LEU A 1 217 ? -12.306 31.051 0.923 1.00 60.34 217 LEU A O 1
ATOM 1660 N N . GLU A 1 218 ? -12.160 28.989 1.789 1.00 67.62 218 GLU A N 1
ATOM 1661 C CA . GLU A 1 218 ? -13.490 28.556 1.349 1.00 67.62 218 GLU A CA 1
ATOM 1662 C C . GLU A 1 218 ? -14.617 29.280 2.103 1.00 67.62 218 GLU A C 1
ATOM 1664 O O . GLU A 1 218 ? -15.635 29.619 1.496 1.00 67.62 218 GLU A O 1
ATOM 1669 N N . SER A 1 219 ? -14.442 29.567 3.399 1.00 62.81 219 SER A N 1
ATOM 1670 C CA . SER A 1 219 ? -15.403 30.366 4.169 1.00 62.81 219 SER A CA 1
ATOM 1671 C C . SER A 1 219 ? -15.387 31.845 3.767 1.00 62.81 219 SER A C 1
ATOM 1673 O O . SER A 1 219 ? -16.458 32.426 3.592 1.00 62.81 219 SER A O 1
ATOM 1675 N N . LEU A 1 220 ? -14.207 32.430 3.511 1.00 63.81 220 LEU A N 1
ATOM 1676 C CA . LEU A 1 220 ? -14.086 33.793 2.972 1.00 63.81 220 LEU A CA 1
ATOM 1677 C C . LEU A 1 220 ? -14.744 33.915 1.589 1.00 63.81 220 LEU A C 1
ATOM 1679 O O . LEU A 1 220 ? -15.479 34.861 1.328 1.00 63.81 220 LEU A O 1
ATOM 1683 N N . GLY A 1 221 ? -14.525 32.929 0.714 1.00 56.06 221 GLY A N 1
ATOM 1684 C CA . GLY A 1 221 ? -15.109 32.901 -0.627 1.00 56.06 221 GLY A CA 1
ATOM 1685 C C . GLY A 1 221 ? -16.633 32.745 -0.634 1.00 56.06 221 GLY A C 1
ATOM 1686 O O . GLY A 1 221 ? -17.288 33.246 -1.547 1.00 56.06 221 GLY A O 1
ATOM 1687 N N . LYS A 1 222 ? -17.215 32.081 0.375 1.00 57.69 222 LYS A N 1
ATOM 1688 C CA . LYS A 1 222 ? -18.675 32.021 0.572 1.00 57.69 222 LYS A CA 1
ATOM 1689 C C . LYS A 1 222 ? -19.229 33.358 1.068 1.00 57.69 222 LYS A C 1
ATOM 1691 O O . LYS A 1 222 ? -20.180 33.853 0.474 1.00 57.69 222 LYS A O 1
ATOM 1696 N N . SER A 1 223 ? -18.574 33.978 2.051 1.00 56.12 223 SER A N 1
ATOM 1697 C CA . SER A 1 223 ? -18.958 35.296 2.580 1.00 56.12 223 SER A CA 1
ATOM 1698 C C . SER A 1 223 ? -18.890 36.398 1.513 1.00 56.12 223 SER A C 1
ATOM 1700 O O . SER A 1 223 ? -19.841 37.157 1.364 1.00 56.12 223 SER A O 1
ATOM 1702 N N . MET A 1 224 ? -17.842 36.427 0.682 1.00 53.47 224 MET A N 1
ATOM 1703 C CA . MET A 1 224 ? -17.742 37.388 -0.427 1.00 53.47 224 MET A CA 1
ATOM 1704 C C . MET A 1 224 ? -18.809 37.174 -1.511 1.00 53.47 224 MET A C 1
ATOM 1706 O O . MET A 1 224 ? -19.252 38.134 -2.135 1.00 53.47 224 MET A O 1
ATOM 1710 N N . LYS A 1 225 ? -19.229 35.926 -1.761 1.00 56.44 225 LYS A N 1
ATOM 1711 C CA . LYS A 1 225 ? -20.324 35.631 -2.700 1.00 56.44 225 LYS A CA 1
ATOM 1712 C C . LYS A 1 225 ? -21.682 36.048 -2.142 1.00 56.44 225 LYS A C 1
ATOM 1714 O O . LYS A 1 225 ? -22.502 36.525 -2.916 1.00 56.44 225 LYS A O 1
ATOM 1719 N N . GLU A 1 226 ? -21.908 35.902 -0.839 1.00 51.78 226 GLU A N 1
ATOM 1720 C CA . GLU A 1 226 ? -23.116 36.399 -0.170 1.00 51.78 226 GLU A CA 1
ATOM 1721 C C . GLU A 1 226 ? -23.169 37.933 -0.173 1.00 51.78 226 GLU A C 1
ATOM 1723 O O . GLU A 1 226 ? -24.202 38.492 -0.528 1.00 51.78 226 GLU A O 1
ATOM 1728 N N . GLU A 1 227 ? -22.058 38.630 0.089 1.00 52.12 227 GLU A N 1
ATOM 1729 C CA . GLU A 1 227 ? -22.001 40.098 -0.014 1.00 52.12 227 GLU A CA 1
ATOM 1730 C C . GLU A 1 227 ? -22.207 40.598 -1.454 1.00 52.12 227 GLU A C 1
ATOM 1732 O O . GLU A 1 227 ? -22.938 41.564 -1.674 1.00 52.12 227 GLU A O 1
ATOM 1737 N N . LEU A 1 228 ? -21.642 39.914 -2.456 1.00 48.53 228 LEU A N 1
ATOM 1738 C CA . LEU A 1 228 ? -21.852 40.257 -3.868 1.00 48.53 228 LEU A CA 1
ATOM 1739 C C . LEU A 1 228 ? -23.297 39.970 -4.322 1.00 48.53 228 LEU A C 1
ATOM 1741 O O . LEU A 1 228 ? -23.865 40.742 -5.096 1.00 48.53 228 LEU A O 1
ATOM 1745 N N . PHE A 1 229 ? -23.916 38.904 -3.801 1.00 43.06 229 PHE A N 1
ATOM 1746 C CA . PHE A 1 229 ? -25.322 38.567 -4.044 1.00 43.06 229 PHE A CA 1
ATOM 1747 C C . PHE A 1 229 ? -26.290 39.526 -3.332 1.00 43.06 229 PHE A C 1
ATOM 1749 O O . PHE A 1 229 ? -27.383 39.760 -3.837 1.00 43.06 229 PHE A O 1
ATOM 1756 N N . ILE A 1 230 ? -25.895 40.133 -2.207 1.00 48.03 230 ILE A N 1
ATOM 1757 C CA . ILE A 1 230 ? -26.660 41.195 -1.527 1.00 48.03 230 ILE A CA 1
ATOM 1758 C C . ILE A 1 230 ? -26.446 42.564 -2.202 1.00 48.03 230 ILE A C 1
ATOM 1760 O O . ILE A 1 230 ? -27.343 43.404 -2.173 1.00 48.03 230 ILE A O 1
ATOM 1764 N N . ALA A 1 231 ? -25.312 42.794 -2.872 1.00 44.03 231 ALA A N 1
ATOM 1765 C CA . ALA A 1 231 ? -25.034 44.045 -3.585 1.00 44.03 231 ALA A CA 1
ATOM 1766 C C . ALA A 1 231 ? -25.720 44.150 -4.967 1.00 44.03 231 ALA A C 1
ATOM 1768 O O . ALA A 1 231 ? -26.039 45.254 -5.415 1.00 44.03 231 ALA A O 1
ATOM 1769 N N . GLN A 1 232 ? -25.990 43.028 -5.650 1.00 46.41 232 GLN A N 1
ATOM 1770 C CA . GLN A 1 232 ? -26.623 43.030 -6.983 1.00 46.41 232 GLN A CA 1
ATOM 1771 C C . GLN A 1 232 ? -28.116 43.453 -7.021 1.00 46.41 232 GLN A C 1
ATOM 1773 O O . GLN A 1 232 ? -28.495 44.123 -7.984 1.00 46.41 232 GLN A O 1
ATOM 1778 N N . PRO A 1 233 ? -28.973 43.173 -6.016 1.00 42.81 233 PRO A N 1
ATOM 1779 C CA . PRO A 1 233 ? -30.366 43.632 -6.008 1.00 42.81 233 PRO A CA 1
ATOM 1780 C C . PRO A 1 233 ? -30.518 45.134 -5.721 1.00 42.81 233 PRO A C 1
ATOM 1782 O O . PRO A 1 233 ? -31.474 45.753 -6.190 1.00 42.81 233 PRO A O 1
ATOM 1785 N N . VAL A 1 234 ? -29.579 45.748 -4.988 1.00 47.50 234 VAL A N 1
ATOM 1786 C CA . VAL A 1 234 ? -29.673 47.167 -4.584 1.00 47.50 234 VAL A CA 1
ATOM 1787 C C . VAL A 1 234 ? -29.497 48.103 -5.787 1.00 47.50 234 VAL A C 1
ATOM 1789 O O . VAL A 1 234 ? -30.154 49.140 -5.875 1.00 47.50 234 VAL A O 1
ATOM 1792 N N . HIS A 1 235 ? -28.691 47.703 -6.775 1.00 45.88 235 HIS A N 1
ATOM 1793 C CA . HIS A 1 235 ? -28.531 48.464 -8.016 1.00 45.88 235 HIS A CA 1
ATOM 1794 C C . HIS A 1 235 ? -29.706 48.320 -8.998 1.00 45.88 235 HIS A C 1
ATOM 1796 O O . HIS A 1 235 ? -29.899 49.216 -9.818 1.00 45.88 235 HIS A O 1
ATOM 1802 N N . GLN A 1 236 ? -30.516 47.255 -8.914 1.00 44.78 236 GLN A N 1
ATOM 1803 C CA . GLN A 1 236 ? -31.710 47.110 -9.761 1.00 44.78 236 GLN A CA 1
ATOM 1804 C C . GLN A 1 236 ? -32.964 47.764 -9.163 1.00 44.78 236 GLN A C 1
ATOM 1806 O O . GLN A 1 236 ? -33.781 48.290 -9.916 1.00 44.78 236 GLN A O 1
ATOM 1811 N N . LEU A 1 237 ? -33.095 47.824 -7.833 1.00 46.03 237 LEU A N 1
ATOM 1812 C CA . LEU A 1 237 ? -34.218 48.514 -7.181 1.00 46.03 237 LEU A CA 1
ATOM 1813 C C . LEU A 1 237 ? -34.144 50.044 -7.343 1.00 46.03 237 LEU A C 1
ATOM 1815 O O . LEU A 1 237 ? -35.157 50.677 -7.636 1.00 46.03 237 LEU A O 1
ATOM 1819 N N . ASN A 1 238 ? -32.944 50.635 -7.289 1.00 47.72 238 ASN A N 1
ATOM 1820 C CA . ASN A 1 238 ? -32.768 52.079 -7.502 1.00 47.72 238 ASN A CA 1
ATOM 1821 C C . ASN A 1 238 ? -33.002 52.523 -8.961 1.00 47.72 238 ASN A C 1
ATOM 1823 O O . ASN A 1 238 ? -33.306 53.689 -9.200 1.00 47.72 238 ASN A O 1
ATOM 1827 N N . ALA A 1 239 ? -32.901 51.613 -9.937 1.00 47.00 239 ALA A N 1
ATOM 1828 C CA . ALA A 1 239 ? -33.157 51.920 -11.347 1.00 47.00 239 ALA A CA 1
ATOM 1829 C C . ALA A 1 239 ? -34.659 51.938 -11.696 1.00 47.00 239 ALA A C 1
ATOM 1831 O O . ALA A 1 239 ? -35.070 52.674 -12.590 1.00 47.00 239 ALA A O 1
ATOM 1832 N N . ILE A 1 240 ? -35.494 51.177 -10.976 1.00 46.22 240 ILE A N 1
ATOM 1833 C CA . ILE A 1 240 ? -36.948 51.137 -11.213 1.00 46.22 240 ILE A CA 1
ATOM 1834 C C . ILE A 1 240 ? -37.649 52.352 -10.577 1.00 46.22 240 ILE A C 1
ATOM 1836 O O . ILE A 1 240 ? -38.604 52.874 -11.149 1.00 46.22 240 ILE A O 1
ATOM 1840 N N . GLN A 1 241 ? -37.128 52.887 -9.467 1.00 49.94 241 GLN A N 1
ATOM 1841 C CA . GLN A 1 241 ? -37.686 54.081 -8.811 1.00 49.94 241 GLN A CA 1
ATOM 1842 C C . GLN A 1 241 ? -37.444 55.395 -9.591 1.00 49.94 241 GLN A C 1
ATOM 1844 O O . GLN A 1 241 ? -38.105 56.392 -9.325 1.00 49.94 241 GLN A O 1
ATOM 1849 N N . LEU A 1 242 ? -36.522 55.401 -10.564 1.00 51.81 242 LEU A N 1
ATOM 1850 C CA . LEU A 1 242 ? -36.225 56.554 -11.431 1.00 51.81 242 LEU A CA 1
ATOM 1851 C C . LEU A 1 242 ? -36.990 56.540 -12.770 1.00 51.81 242 LEU A C 1
ATOM 1853 O O . LEU A 1 242 ? -36.961 57.537 -13.486 1.00 51.81 242 LEU A O 1
ATOM 1857 N N . LEU A 1 243 ? -37.679 55.442 -13.109 1.00 49.19 243 LEU A N 1
ATOM 1858 C CA . LEU A 1 243 ? -38.463 55.304 -14.351 1.00 49.19 243 LEU A CA 1
ATOM 1859 C C . LEU A 1 243 ? -39.983 55.404 -14.141 1.00 49.19 243 LEU A C 1
ATOM 1861 O O . LEU A 1 243 ? -40.727 55.502 -15.114 1.00 49.19 243 LEU A O 1
ATOM 1865 N N . LEU A 1 244 ? -40.445 55.432 -12.891 1.00 52.00 244 LEU A N 1
ATOM 1866 C CA . LEU A 1 244 ? -41.825 55.749 -12.527 1.00 52.00 244 LEU A CA 1
ATOM 1867 C C . LEU A 1 244 ? -41.808 57.056 -11.731 1.00 52.00 244 LEU A C 1
ATOM 1869 O O . LEU A 1 244 ? -41.694 57.055 -10.507 1.00 52.00 244 LEU A O 1
ATOM 1873 N N . GLY A 1 245 ? -41.829 58.179 -12.451 1.00 37.88 245 GLY A N 1
ATOM 1874 C CA . GLY A 1 245 ? -41.931 59.506 -11.847 1.00 37.88 245 GLY A CA 1
ATOM 1875 C C . GLY A 1 245 ? -43.222 59.677 -11.027 1.00 37.88 245 G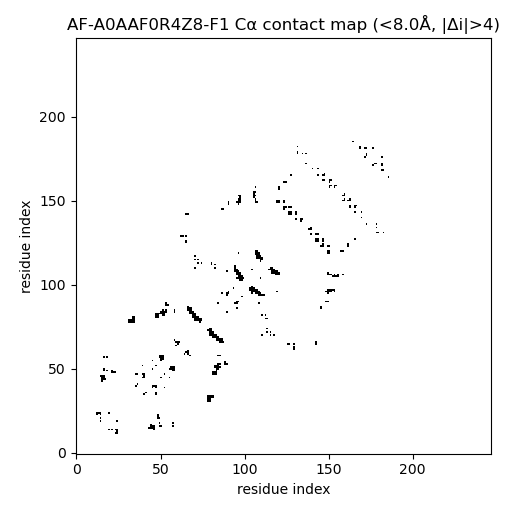LY A C 1
ATOM 1876 O O . GLY A 1 245 ? -44.178 58.920 -11.217 1.00 37.88 245 GLY A O 1
ATOM 1877 N N . PRO A 1 246 ? -43.266 60.657 -10.106 1.00 44.53 246 PRO A N 1
ATOM 1878 C CA . PRO A 1 246 ? -44.509 61.050 -9.449 1.00 44.53 246 PRO A CA 1
ATOM 1879 C C . PRO A 1 246 ? -45.490 61.604 -10.497 1.00 44.53 246 PRO A C 1
ATOM 1881 O O . PRO A 1 246 ? -45.043 62.209 -11.469 1.00 44.53 246 PRO A O 1
ATOM 1884 N N . ASN A 1 247 ? -46.790 61.352 -10.292 1.00 42.03 247 ASN A N 1
ATOM 1885 C CA . ASN A 1 247 ? -47.922 61.804 -11.125 1.00 42.03 247 ASN A CA 1
ATOM 1886 C C . ASN A 1 247 ? -47.747 63.181 -11.781 1.00 42.03 247 ASN A C 1
ATOM 1888 O O . ASN A 1 247 ? -47.358 64.125 -11.054 1.00 42.03 247 ASN A O 1
#

InterPro domains:
  IPR032881 Oberon-like, PHD finger domain [PF07227] (18-149)

pLDDT: mean 74.57, std 21.42, range [34.12, 98.44]

Organism: Solanum verrucosum (NCBI:txid315347)

Secondary structure (DSSP, 8-state):
--------S------TT--TT-GGG----TT-PBPP-HHHHTSTT--TTTBBTTT-PBPP-GGGGTTEEE--PBPTTS-B---EEEHHHHHHTTSEEEE-TTT-EEEEEE-TTT--EEE-HHHHHHHHHHHTT---HHHHHHHHHHHHHHHTT---HHHHHHHHHHHHHHHHHHTT--HHHHHTT-----TT-HHHHHHHHHHHHHHHHHHHHHHHHHHHHHHHHHHHHHHHHHHHHHHHTTTS---

Foldseek 3Di:
DDDDDDDDPDDQQAAQLRPPPFPSNVPPDPPADQDDDCVQNVDGNAGQQAAASQPSDGQDCPLNRLQKDFQQDQDPPRHGNGGMHGLVSCLVVVQAAQHDDPLGDALWGQDPRRRDIGHCLVSLVVLVVSLLVDPDLVVNLVSLVSSLSSLPPGPDPSSVVSNVLSVQLNVCVVVVHHSCVSPVPDPPDPPPCVVVVVVVVVVVVVVVVVVVVVVVVVVVVVVVVVVVVVVVVVVVVVVVCVVDDDD

Mean predicted aligned error: 15.11 Å

Radius of gyration: 25.82 Å; Cα contacts (8 Å, |Δi|>4): 272; chains: 1; bounding box: 72×83×75 Å

Sequence (247 aa):
MQPLLSDSPFGAIICKAGNRICSSLTAENPLMGTRFCDLCCSEPGFCGDCCCMLCRKIITLDYDGYSYIRCEATVVDGHICGHVSHLECALRAYMAGTVGGSINLDAEYLCRYCESRTDLVPHALKLLNICTSVASYADIEKILNVGICILRGSQKSSAKELLHRIESINAKLMKGVSIQDAFKKEICVDSTVLPVVNKYQKHLVQTKLQYDQKIKLESLGKSMKEELFIAQPVHQLNAIQLLLGPN